Protein AF-A0ABD5YCI1-F1 (afdb_monomer_lite)

Structure (mmCIF, N/CA/C/O backbone):
data_AF-A0ABD5YCI1-F1
#
_entry.id   AF-A0ABD5YCI1-F1
#
loop_
_atom_site.group_PDB
_atom_site.id
_atom_site.type_symbol
_atom_site.label_atom_id
_atom_site.label_alt_id
_atom_site.label_comp_id
_atom_site.label_asym_id
_atom_site.label_entity_id
_atom_site.label_seq_id
_atom_site.pdbx_PDB_ins_code
_atom_site.Cartn_x
_atom_site.Cartn_y
_atom_site.Cartn_z
_atom_site.occupancy
_atom_site.B_iso_or_equiv
_atom_site.auth_seq_id
_atom_site.auth_comp_id
_atom_site.auth_asym_id
_atom_site.auth_atom_id
_atom_site.pdbx_PDB_model_num
ATOM 1 N N . MET A 1 1 ? 1.492 17.119 -6.770 1.00 40.56 1 MET A N 1
ATOM 2 C CA . MET A 1 1 ? 2.544 16.660 -5.842 1.00 40.56 1 MET A CA 1
ATOM 3 C C . MET A 1 1 ? 2.283 15.198 -5.544 1.00 40.56 1 MET A C 1
ATOM 5 O O . MET A 1 1 ? 1.125 14.804 -5.544 1.00 40.56 1 MET A O 1
ATOM 9 N N . THR A 1 2 ? 3.322 14.376 -5.433 1.00 51.47 2 THR A N 1
ATOM 10 C CA . THR A 1 2 ? 3.184 13.006 -4.926 1.00 51.47 2 THR A CA 1
ATOM 11 C C . THR A 1 2 ? 3.630 13.039 -3.480 1.00 51.47 2 THR A C 1
ATOM 13 O O . THR A 1 2 ? 4.835 13.073 -3.249 1.00 51.47 2 THR A O 1
ATOM 16 N N . ASP A 1 3 ? 2.674 13.065 -2.560 1.00 74.62 3 ASP A N 1
ATOM 17 C CA . ASP A 1 3 ? 2.971 13.097 -1.129 1.00 74.62 3 ASP A CA 1
ATOM 18 C C . ASP A 1 3 ? 3.817 11.874 -0.754 1.00 74.62 3 ASP A C 1
ATOM 20 O O . ASP A 1 3 ? 3.547 10.750 -1.226 1.00 74.62 3 ASP A O 1
ATOM 24 N N . THR A 1 4 ? 4.854 12.088 0.052 1.00 84.00 4 THR A N 1
ATOM 25 C CA . THR A 1 4 ? 5.709 11.010 0.553 1.00 84.00 4 THR A CA 1
ATOM 26 C C . THR A 1 4 ? 4.904 10.069 1.465 1.00 84.00 4 THR A C 1
ATOM 28 O O . THR A 1 4 ? 3.813 10.416 1.932 1.00 84.00 4 THR A O 1
ATOM 31 N N . PRO A 1 5 ? 5.363 8.827 1.706 1.00 84.81 5 PRO A N 1
ATOM 32 C CA . PRO A 1 5 ? 4.718 7.934 2.669 1.00 84.81 5 PRO A CA 1
ATOM 33 C C . PRO A 1 5 ? 4.502 8.562 4.055 1.00 84.81 5 PRO A C 1
ATOM 35 O O . PRO A 1 5 ? 3.465 8.310 4.666 1.00 84.81 5 PRO A O 1
ATOM 38 N N . GLU A 1 6 ? 5.453 9.373 4.512 1.00 87.38 6 GLU A N 1
ATOM 39 C CA . GLU A 1 6 ? 5.440 10.124 5.771 1.00 87.38 6 GLU A CA 1
ATOM 40 C C . GLU A 1 6 ? 4.347 11.193 5.744 1.00 87.38 6 GLU A C 1
ATOM 42 O O . GLU A 1 6 ? 3.493 11.215 6.623 1.00 87.38 6 GLU A O 1
ATOM 47 N N . GLU A 1 7 ? 4.309 12.019 4.692 1.00 88.38 7 GLU A N 1
ATOM 48 C CA . GLU A 1 7 ? 3.288 13.061 4.511 1.00 88.38 7 GLU A CA 1
ATOM 49 C C . GLU A 1 7 ? 1.878 12.459 4.456 1.00 88.38 7 GLU A C 1
ATOM 51 O O . GLU A 1 7 ? 0.938 12.988 5.046 1.00 88.38 7 GLU A O 1
ATOM 56 N N . LYS A 1 8 ? 1.722 11.294 3.813 1.00 87.62 8 LYS A N 1
ATOM 57 C CA . LYS A 1 8 ? 0.448 10.561 3.819 1.00 87.62 8 LYS A CA 1
ATOM 58 C C . LYS A 1 8 ? 0.074 10.085 5.210 1.00 87.62 8 LYS A C 1
ATOM 60 O O . LYS A 1 8 ? -1.094 10.190 5.581 1.00 87.62 8 LYS A O 1
ATOM 65 N N . TYR A 1 9 ? 1.030 9.526 5.952 1.00 92.12 9 TYR A N 1
ATOM 66 C CA . TYR A 1 9 ? 0.788 9.064 7.314 1.00 92.12 9 TYR A CA 1
ATOM 67 C C . TYR A 1 9 ? 0.412 10.227 8.243 1.00 92.12 9 TYR A C 1
ATOM 69 O O . TYR A 1 9 ? -0.603 10.141 8.928 1.00 92.12 9 TYR A O 1
ATOM 77 N N . ALA A 1 10 ? 1.113 11.355 8.157 1.00 90.62 10 ALA A N 1
ATOM 78 C CA . ALA A 1 10 ? 0.746 12.574 8.872 1.00 90.62 10 ALA A CA 1
ATOM 79 C C . ALA A 1 10 ? -0.662 13.066 8.485 1.00 90.62 10 ALA A C 1
ATOM 81 O O . ALA A 1 10 ? -1.474 13.381 9.350 1.00 90.62 10 ALA A O 1
ATOM 82 N N . SER A 1 11 ? -1.005 13.043 7.193 1.00 90.88 11 SER A N 1
ATOM 83 C CA . SER A 1 11 ? -2.329 13.453 6.712 1.00 90.88 11 SER A CA 1
ATOM 84 C C . SER A 1 11 ? -3.471 12.585 7.262 1.00 90.88 11 SER A C 1
ATOM 86 O O . SER A 1 11 ? -4.526 13.113 7.623 1.00 90.88 11 SER A O 1
ATOM 88 N N . ILE A 1 12 ? -3.294 11.259 7.375 1.00 93.44 12 ILE A N 1
ATOM 89 C CA . ILE A 1 12 ? -4.331 10.416 7.998 1.00 93.44 12 ILE A CA 1
ATOM 90 C C . ILE A 1 12 ? -4.403 10.632 9.512 1.00 93.44 12 ILE A C 1
ATOM 92 O O . ILE A 1 12 ? -5.505 10.595 10.053 1.00 93.44 12 ILE A O 1
ATOM 96 N N . GLN A 1 13 ? -3.283 10.919 10.183 1.00 92.62 13 GLN A N 1
ATOM 97 C CA . GLN A 1 13 ? -3.294 11.289 11.600 1.00 92.62 13 GLN A CA 1
ATOM 98 C C . GLN A 1 13 ? -4.094 12.575 11.821 1.00 92.62 13 GLN A C 1
ATOM 100 O O . GLN A 1 13 ? -5.003 12.572 12.643 1.00 92.62 13 GLN A O 1
ATOM 105 N N . GLN A 1 14 ? -3.853 13.612 11.015 1.00 91.69 14 GLN A N 1
ATOM 106 C CA . GLN A 1 14 ? -4.629 14.858 11.036 1.00 91.69 14 GLN A CA 1
ATOM 107 C C . GLN A 1 14 ? -6.111 14.618 10.710 1.00 91.69 14 GLN A C 1
ATOM 109 O O . GLN A 1 14 ? -6.996 15.226 11.289 1.00 91.69 14 GLN A O 1
ATOM 114 N N . THR A 1 15 ? -6.428 13.676 9.818 1.00 91.94 15 THR A N 1
ATOM 115 C CA . THR A 1 15 ? -7.829 13.319 9.535 1.00 91.94 15 THR A CA 1
ATOM 116 C C . THR A 1 15 ? -8.516 12.664 10.745 1.00 91.94 15 THR A C 1
ATOM 118 O O . THR A 1 15 ? -9.713 12.852 10.963 1.00 91.94 15 THR A O 1
ATOM 121 N N . VAL A 1 16 ? -7.786 11.859 11.523 1.00 92.69 16 VAL A N 1
ATOM 122 C CA . VAL A 1 16 ? -8.318 11.190 12.720 1.00 92.69 16 VAL A CA 1
ATOM 123 C C . VAL A 1 16 ? -8.450 12.173 13.883 1.00 92.69 16 VAL A C 1
ATOM 125 O O . VAL A 1 16 ? -9.515 12.225 14.499 1.00 92.69 16 VAL A O 1
ATOM 128 N N . TRP A 1 17 ? -7.400 12.947 14.148 1.00 92.88 17 TRP A N 1
ATOM 129 C CA . TRP A 1 17 ? -7.248 13.787 15.338 1.00 92.88 17 TRP A CA 1
ATOM 130 C C . TRP A 1 17 ? -7.624 15.254 15.146 1.00 92.88 17 TRP A C 1
ATOM 132 O O . TRP A 1 17 ? -7.813 15.943 16.136 1.00 92.88 17 TRP A O 1
ATOM 142 N N . GLY A 1 18 ? -7.751 15.715 13.905 1.00 86.38 18 GLY A N 1
ATOM 143 C CA . GLY A 1 18 ? -7.883 17.132 13.585 1.00 86.38 18 GLY A CA 1
ATOM 144 C C . GLY A 1 18 ? -6.523 17.815 13.452 1.00 86.38 18 GLY A C 1
ATOM 145 O O . GLY A 1 18 ? -5.466 17.180 13.512 1.00 86.38 18 GLY A O 1
ATOM 146 N N . ASP A 1 19 ? -6.560 19.123 13.225 1.00 78.25 19 ASP A N 1
ATOM 147 C CA . ASP A 1 19 ? -5.381 19.986 13.220 1.00 78.25 19 ASP A CA 1
ATOM 148 C C . ASP A 1 19 ? -5.405 20.912 14.440 1.00 78.25 19 ASP A C 1
ATOM 150 O O . ASP A 1 19 ? -6.143 21.901 14.467 1.00 78.25 19 ASP A O 1
ATOM 154 N N . GLU A 1 20 ? -4.595 20.582 15.449 1.00 60.31 20 GLU A N 1
ATOM 155 C CA . GLU A 1 20 ? -4.486 21.373 16.680 1.00 60.31 20 GLU A CA 1
ATOM 156 C C . GLU A 1 20 ? -3.890 22.772 16.440 1.00 60.31 20 GLU A C 1
ATOM 158 O O . GLU A 1 20 ? -4.153 23.684 17.225 1.00 60.31 20 GLU A O 1
ATOM 163 N N . ASP A 1 21 ? -3.116 22.964 15.364 1.00 62.72 21 ASP A N 1
ATOM 164 C CA . ASP A 1 21 ? -2.405 24.217 15.094 1.00 62.72 21 ASP A CA 1
ATOM 165 C C . ASP A 1 21 ? -3.258 25.212 14.299 1.00 62.72 21 ASP A C 1
ATOM 167 O O . ASP A 1 21 ? -3.143 26.427 14.493 1.00 62.72 21 ASP A O 1
ATOM 171 N N . THR A 1 22 ? -4.114 24.722 13.396 1.00 62.16 22 THR A N 1
ATOM 172 C CA . THR A 1 22 ? -4.943 25.596 12.549 1.00 62.16 22 THR A CA 1
ATOM 173 C C . THR A 1 22 ? -6.380 25.740 13.039 1.00 62.16 22 THR A C 1
ATOM 175 O O . THR A 1 22 ? -6.998 26.759 12.739 1.00 62.16 22 THR A O 1
ATOM 178 N N . PHE A 1 23 ? -6.925 24.782 13.805 1.00 56.41 23 PHE A N 1
ATOM 179 C CA . PHE A 1 23 ? -8.362 24.701 14.136 1.00 56.41 23 PHE A CA 1
ATOM 180 C C . PHE A 1 23 ? -9.287 24.750 12.897 1.00 56.41 23 PHE A C 1
ATOM 182 O O . PHE A 1 23 ? -10.486 25.000 13.019 1.00 56.41 23 PHE A O 1
ATOM 189 N N . GLU A 1 24 ? -8.749 24.549 11.688 1.00 62.12 24 GLU A N 1
ATOM 190 C CA . GLU A 1 24 ? -9.492 24.670 10.427 1.00 62.12 24 GLU A CA 1
ATOM 191 C C . GLU A 1 24 ? -10.075 23.325 9.961 1.00 62.12 24 GLU A C 1
ATOM 193 O O . GLU A 1 24 ? -10.901 23.292 9.045 1.00 62.12 24 GLU A O 1
ATOM 198 N N . ILE A 1 25 ? -9.668 22.209 10.582 1.00 71.25 25 ILE A N 1
ATOM 199 C CA . ILE A 1 25 ? -10.068 20.852 10.197 1.00 71.25 25 ILE A CA 1
ATOM 200 C C . ILE A 1 25 ? -10.412 20.034 11.450 1.00 71.25 25 ILE A C 1
ATOM 202 O O . ILE A 1 25 ? -9.516 19.541 12.132 1.00 71.25 25 ILE A O 1
ATOM 206 N N . ASP A 1 26 ? -11.711 19.850 11.706 1.00 82.25 26 ASP A N 1
ATOM 207 C CA . ASP A 1 26 ? -12.207 18.935 12.743 1.00 82.25 26 ASP A CA 1
ATOM 208 C C . ASP A 1 26 ? -11.885 17.475 12.373 1.00 82.25 26 ASP A C 1
ATOM 210 O O . ASP A 1 26 ? -12.219 16.997 11.277 1.00 82.25 26 ASP A O 1
ATOM 214 N N . GLY A 1 27 ? -11.278 16.741 13.306 1.00 88.94 27 GLY A N 1
ATOM 215 C CA . GLY A 1 27 ? -10.949 15.328 13.157 1.00 88.94 27 GLY A CA 1
ATOM 216 C C . GLY A 1 27 ? -12.156 14.393 13.246 1.00 88.94 27 GLY A C 1
ATOM 217 O O . GLY A 1 27 ? -13.295 14.771 13.542 1.00 88.94 27 GLY A O 1
ATOM 218 N N . TYR A 1 28 ? -11.926 13.097 13.027 1.00 93.06 28 TYR A N 1
ATOM 219 C CA . TYR A 1 28 ? -12.942 12.077 13.308 1.00 93.06 28 TYR A CA 1
ATOM 220 C C . TYR A 1 28 ? -13.327 12.014 14.786 1.00 93.06 28 TYR A C 1
ATOM 222 O O . TYR A 1 28 ? -14.488 11.717 15.074 1.00 93.06 28 TYR A O 1
ATOM 230 N N . VAL A 1 29 ? -12.394 12.308 15.692 1.00 92.62 29 VAL A N 1
ATOM 231 C CA . VAL A 1 29 ? -12.683 12.413 17.127 1.00 92.62 29 VAL A CA 1
ATOM 232 C C . VAL A 1 29 ? -13.588 13.619 17.402 1.00 92.62 29 VAL A C 1
ATOM 234 O O . VAL A 1 29 ? -14.662 13.443 17.977 1.00 92.62 29 VAL A O 1
ATOM 237 N N . ASP A 1 30 ? -13.238 14.804 16.892 1.00 90.94 30 ASP A N 1
ATOM 238 C CA . ASP A 1 30 ? -14.005 16.045 17.104 1.00 90.94 30 ASP A CA 1
ATOM 239 C C . ASP A 1 30 ? -15.423 15.964 16.532 1.00 90.94 30 ASP A C 1
ATOM 241 O O . ASP A 1 30 ? -16.403 16.360 17.162 1.00 90.94 30 ASP A O 1
ATOM 245 N N . THR A 1 31 ? -15.556 15.368 15.345 1.00 90.12 31 THR A N 1
ATOM 246 C CA . THR A 1 31 ? -16.857 15.173 14.686 1.00 90.12 31 THR A CA 1
ATOM 247 C C . THR A 1 31 ? -17.677 14.017 15.272 1.00 90.12 31 THR A C 1
ATOM 249 O O . THR A 1 31 ? -18.768 13.726 14.775 1.00 90.12 31 THR A O 1
ATOM 252 N N . GLY A 1 32 ? -17.168 13.319 16.295 1.00 89.88 32 GLY A N 1
ATOM 253 C CA . GLY A 1 32 ? -17.831 12.178 16.931 1.00 89.88 32 GLY A CA 1
ATOM 254 C C . GLY A 1 32 ? -17.981 10.955 16.020 1.00 89.88 32 GLY A C 1
ATOM 255 O O . GLY A 1 32 ? -18.783 10.060 16.305 1.00 89.88 32 GLY A O 1
ATOM 256 N N . LYS A 1 33 ? -17.237 10.913 14.912 1.00 90.44 33 LYS A N 1
ATOM 257 C CA . LYS A 1 33 ? -17.191 9.793 13.963 1.00 90.44 33 LYS A CA 1
ATOM 258 C C . LYS A 1 33 ? -16.392 8.613 14.510 1.00 90.44 33 LYS A C 1
ATOM 260 O O . LYS A 1 33 ? -16.657 7.484 14.116 1.00 90.44 33 LYS A O 1
ATOM 265 N N . LEU A 1 34 ? -15.438 8.878 15.395 1.00 93.44 34 LEU A N 1
ATOM 266 C CA . LEU A 1 34 ? -14.651 7.886 16.115 1.00 93.44 34 LEU A CA 1
ATOM 267 C C . LEU A 1 34 ? -14.594 8.293 17.588 1.00 93.44 34 LEU A C 1
ATOM 269 O O . LEU A 1 34 ? -14.526 9.485 17.887 1.00 93.44 34 LEU A O 1
ATOM 273 N N . THR A 1 35 ? -14.632 7.340 18.516 1.00 94.00 35 THR A N 1
ATOM 274 C CA . THR A 1 35 ? -14.412 7.683 19.928 1.00 94.00 35 THR A CA 1
ATOM 275 C C . THR A 1 35 ? -12.937 8.002 20.177 1.00 94.00 35 THR A C 1
ATOM 277 O O . THR A 1 35 ? -12.051 7.475 19.499 1.00 94.00 35 THR A O 1
ATOM 280 N N . GLN A 1 36 ? -12.650 8.835 21.183 1.00 95.00 36 GLN A N 1
ATOM 281 C CA . GLN A 1 36 ? -11.269 9.113 21.585 1.00 95.00 36 GLN A CA 1
ATOM 282 C C . GLN A 1 36 ? -10.529 7.816 21.957 1.00 95.00 36 GLN A C 1
ATOM 284 O O . GLN A 1 36 ? -9.421 7.590 21.484 1.00 95.00 36 GLN A O 1
ATOM 289 N N . ALA A 1 37 ? -11.168 6.917 22.713 1.00 95.25 37 ALA A N 1
ATOM 290 C CA . ALA A 1 37 ? -10.565 5.647 23.119 1.00 95.25 37 ALA A CA 1
ATOM 291 C C . ALA A 1 37 ? -10.175 4.754 21.923 1.00 95.25 37 ALA A C 1
ATOM 293 O O . ALA A 1 37 ? -9.108 4.142 21.930 1.00 95.25 37 ALA A O 1
ATOM 294 N N . GLU A 1 38 ? -10.996 4.688 20.870 1.00 95.00 38 GLU A N 1
ATOM 295 C CA . GLU A 1 38 ? -10.638 3.959 19.646 1.00 95.00 38 GLU A CA 1
ATOM 296 C C . GLU A 1 38 ? -9.478 4.618 18.903 1.00 95.00 38 GLU A C 1
ATOM 298 O O . GLU A 1 38 ? -8.551 3.926 18.478 1.00 95.00 38 GLU A O 1
ATOM 303 N N . ALA A 1 39 ? -9.511 5.946 18.756 1.00 96.31 39 ALA A N 1
ATOM 304 C CA . ALA A 1 39 ? -8.447 6.696 18.099 1.00 96.31 39 ALA A CA 1
ATOM 305 C C . ALA A 1 39 ? -7.100 6.480 18.806 1.00 96.31 39 ALA A C 1
ATOM 307 O O . ALA A 1 39 ? -6.106 6.156 18.151 1.00 96.31 39 ALA A O 1
ATOM 308 N N . GLU A 1 40 ? -7.086 6.548 20.141 1.00 96.12 40 GLU A N 1
ATOM 309 C CA . GLU A 1 40 ? -5.909 6.276 20.974 1.00 96.12 40 GLU A CA 1
ATOM 310 C C . GLU A 1 40 ? -5.396 4.845 20.775 1.00 96.12 40 GLU A C 1
ATOM 312 O O . GLU A 1 40 ? -4.198 4.640 20.591 1.00 96.12 40 GLU A O 1
ATOM 317 N N . ARG A 1 41 ? -6.280 3.838 20.736 1.00 96.06 41 ARG A N 1
ATOM 318 C CA . ARG A 1 41 ? -5.884 2.435 20.506 1.00 96.06 41 ARG A CA 1
ATOM 319 C C . ARG A 1 41 ? -5.320 2.209 19.105 1.00 96.06 41 ARG A C 1
ATOM 321 O O . ARG A 1 41 ? -4.366 1.443 18.941 1.00 96.06 41 ARG A O 1
ATOM 328 N N . ILE A 1 42 ? -5.883 2.854 18.089 1.00 97.38 42 ILE A N 1
ATOM 329 C CA . ILE A 1 42 ? -5.371 2.781 16.715 1.00 97.38 42 ILE A CA 1
ATOM 330 C C . ILE A 1 42 ? -3.995 3.452 16.628 1.00 97.38 42 ILE A C 1
ATOM 332 O O . ILE A 1 42 ? -3.082 2.890 16.015 1.00 97.38 42 ILE A O 1
ATOM 336 N N . GLN A 1 43 ? -3.826 4.613 17.268 1.00 95.75 43 GLN A N 1
ATOM 337 C CA . GLN A 1 43 ? -2.548 5.318 17.337 1.00 95.75 43 GLN A CA 1
ATOM 338 C C . GLN A 1 43 ? -1.496 4.514 18.112 1.00 95.75 43 GLN A C 1
ATOM 340 O O . GLN A 1 43 ? -0.392 4.374 17.601 1.00 95.75 43 GLN A O 1
ATOM 345 N N . ASP A 1 44 ? -1.834 3.913 19.261 1.00 94.69 44 ASP A N 1
ATOM 346 C CA . ASP A 1 44 ? -0.928 3.054 20.051 1.00 94.69 44 ASP A CA 1
ATOM 347 C C . ASP A 1 44 ? -0.392 1.889 19.204 1.00 94.69 44 ASP A C 1
ATOM 349 O O . ASP A 1 44 ? 0.807 1.616 19.198 1.00 94.69 44 ASP A O 1
ATOM 353 N N . LEU A 1 45 ? -1.250 1.238 18.407 1.00 94.62 45 LEU A N 1
ATOM 354 C CA . LEU A 1 45 ? -0.793 0.215 17.463 1.00 94.62 45 LEU A CA 1
ATOM 355 C C . LEU A 1 45 ? 0.198 0.792 16.442 1.00 94.62 45 LEU A C 1
ATOM 357 O O . LEU A 1 45 ? 1.212 0.159 16.155 1.00 94.62 45 LEU A O 1
ATOM 361 N N . CYS A 1 46 ? -0.102 1.941 15.839 1.00 94.88 46 CYS A N 1
ATOM 362 C CA . CYS A 1 46 ? 0.755 2.485 14.789 1.00 94.88 46 CYS A CA 1
ATOM 363 C C . CYS A 1 46 ? 2.098 2.965 15.355 1.00 94.88 46 CYS A C 1
ATOM 365 O O . CYS A 1 46 ? 3.138 2.613 14.802 1.00 94.88 46 CYS A O 1
ATOM 367 N N . ASP A 1 47 ? 2.080 3.656 16.495 1.00 92.62 47 ASP A N 1
ATOM 368 C CA . ASP A 1 47 ? 3.269 4.110 17.220 1.00 92.62 47 ASP A CA 1
ATOM 369 C C . ASP A 1 47 ? 4.142 2.936 17.655 1.00 92.62 47 ASP A C 1
ATOM 371 O O . ASP A 1 47 ? 5.364 2.992 17.524 1.00 92.62 47 ASP A O 1
ATOM 375 N N . ALA A 1 48 ? 3.528 1.819 18.060 1.00 91.19 48 ALA A N 1
ATOM 376 C CA . ALA A 1 48 ? 4.270 0.619 18.405 1.00 91.19 48 ALA A CA 1
ATOM 377 C C . ALA A 1 48 ? 5.148 0.120 17.263 1.00 91.19 48 ALA A C 1
ATOM 379 O O . ALA A 1 48 ? 6.212 -0.438 17.525 1.00 91.19 48 ALA A O 1
ATOM 380 N N . PHE A 1 49 ? 4.707 0.263 16.013 1.00 91.81 49 PHE A N 1
ATOM 381 C CA . PHE A 1 49 ? 5.391 -0.232 14.817 1.00 91.81 49 PHE A CA 1
ATOM 382 C C . PHE A 1 49 ? 6.112 0.857 14.015 1.00 91.81 49 PHE A C 1
ATOM 384 O O . PHE A 1 49 ? 6.666 0.543 12.959 1.00 91.81 49 PHE A O 1
ATOM 391 N N . ASP A 1 50 ? 6.140 2.086 14.516 1.00 90.81 50 ASP A N 1
ATOM 392 C CA . ASP A 1 50 ? 6.900 3.193 13.952 1.00 90.81 50 ASP A CA 1
ATOM 393 C C . ASP A 1 50 ? 8.344 3.160 14.477 1.00 90.81 50 ASP A C 1
ATOM 395 O O . ASP A 1 50 ? 8.600 3.250 15.679 1.00 90.81 50 ASP A O 1
ATOM 399 N N . GLY A 1 51 ? 9.306 3.013 13.564 1.00 84.94 51 GLY A N 1
ATOM 400 C CA . GLY A 1 51 ? 10.724 2.915 13.914 1.00 84.94 51 GLY A CA 1
ATOM 401 C C . GLY A 1 51 ? 11.308 4.205 14.497 1.00 84.94 51 GLY A C 1
ATOM 402 O O . GLY A 1 51 ? 12.325 4.144 15.196 1.00 84.94 51 GLY A O 1
ATOM 403 N N . GLU A 1 52 ? 10.677 5.356 14.254 1.00 85.06 52 GLU A N 1
ATOM 404 C CA . GLU A 1 52 ? 11.132 6.658 14.754 1.00 85.06 52 GLU A CA 1
ATOM 405 C C . GLU A 1 52 ? 10.545 7.015 16.128 1.00 85.06 52 GLU A C 1
ATOM 407 O O . GLU A 1 52 ? 11.038 7.925 16.799 1.00 85.06 52 GLU A O 1
ATOM 412 N N . LYS A 1 53 ? 9.539 6.271 16.611 1.00 82.81 53 LYS A N 1
ATOM 413 C CA . LYS A 1 53 ? 8.951 6.502 17.935 1.00 82.81 53 LYS A CA 1
ATOM 414 C C . LYS A 1 53 ? 9.898 6.052 19.052 1.00 82.81 53 LYS A C 1
ATOM 416 O O . LYS A 1 53 ? 10.446 4.945 19.061 1.00 82.81 53 LYS A O 1
ATOM 421 N N . PHE A 1 54 ? 10.092 6.946 20.024 1.00 59.81 54 PHE A N 1
ATOM 422 C CA . PHE A 1 54 ? 11.069 6.777 21.103 1.00 59.81 54 PHE A CA 1
ATOM 423 C C . PHE A 1 54 ? 10.585 5.885 22.265 1.00 59.81 54 PHE A C 1
ATOM 425 O O . PHE A 1 54 ? 11.434 5.312 22.952 1.00 59.81 54 PHE A O 1
ATOM 432 N N . ASP A 1 55 ? 9.273 5.697 22.480 1.00 68.00 55 ASP A N 1
ATOM 433 C CA . ASP A 1 55 ? 8.741 4.870 23.587 1.00 68.00 55 ASP A CA 1
ATOM 434 C C . ASP A 1 55 ? 8.797 3.358 23.286 1.00 68.00 55 ASP A C 1
ATOM 436 O O . ASP A 1 55 ? 7.800 2.653 23.159 1.00 68.00 55 ASP A O 1
ATOM 440 N N . ARG A 1 56 ? 10.006 2.815 23.136 1.00 64.19 56 ARG A N 1
ATOM 441 C CA . ARG A 1 56 ? 10.184 1.425 22.687 1.00 64.19 56 ARG A CA 1
ATOM 442 C C . ARG A 1 56 ? 9.901 0.375 23.761 1.00 64.19 56 ARG A C 1
ATOM 444 O O . ARG A 1 56 ? 9.666 -0.783 23.410 1.00 64.19 56 ARG A O 1
ATOM 451 N N . GLN A 1 57 ? 9.958 0.711 25.051 1.00 62.19 57 GLN A N 1
ATOM 452 C CA . GLN A 1 57 ? 9.921 -0.304 26.115 1.00 62.19 57 GLN A CA 1
ATOM 453 C C . GLN A 1 57 ? 8.533 -0.938 26.266 1.00 62.19 57 GLN A C 1
ATOM 455 O O . GLN A 1 57 ? 8.424 -2.166 26.215 1.00 62.19 57 GLN A O 1
ATOM 460 N N . ASN A 1 58 ? 7.478 -0.121 26.354 1.00 69.19 58 ASN A N 1
ATOM 461 C CA . ASN A 1 58 ? 6.099 -0.605 26.481 1.00 69.19 58 ASN A CA 1
ATOM 462 C C . ASN A 1 58 ? 5.662 -1.411 25.245 1.00 69.19 58 ASN A C 1
ATOM 464 O O . ASN A 1 58 ? 5.110 -2.511 25.357 1.00 69.19 58 ASN A O 1
ATOM 468 N N . HIS A 1 59 ? 5.991 -0.919 24.050 1.00 76.94 59 HIS A N 1
ATOM 469 C CA . HIS A 1 59 ? 5.643 -1.581 22.793 1.00 76.94 59 HIS A CA 1
ATOM 470 C C . HIS A 1 59 ? 6.399 -2.902 22.581 1.00 76.94 59 HIS A C 1
ATOM 472 O O . HIS A 1 59 ? 5.826 -3.870 22.074 1.00 76.94 59 HIS A O 1
ATOM 478 N N . THR A 1 60 ? 7.666 -2.995 23.008 1.00 73.69 60 THR A N 1
ATOM 479 C CA . THR A 1 60 ? 8.452 -4.239 22.895 1.00 73.69 60 THR A CA 1
ATOM 480 C C . THR A 1 60 ? 7.833 -5.368 23.716 1.00 73.69 60 THR A C 1
ATOM 482 O O . THR A 1 60 ? 7.777 -6.507 23.247 1.00 73.69 60 THR A O 1
ATOM 485 N N . GLN A 1 61 ? 7.316 -5.060 24.910 1.00 75.19 61 GLN A N 1
ATOM 486 C CA . GLN A 1 61 ? 6.659 -6.050 25.758 1.00 75.19 61 GLN A CA 1
ATOM 487 C C . GLN A 1 61 ? 5.368 -6.573 25.118 1.00 75.19 61 GLN A C 1
ATOM 489 O O . GLN A 1 61 ? 5.189 -7.785 25.030 1.00 75.19 61 GLN A O 1
ATOM 494 N N . LYS A 1 62 ? 4.496 -5.699 24.597 1.00 76.56 62 LYS A N 1
ATOM 495 C CA . LYS A 1 62 ? 3.270 -6.132 23.897 1.00 76.56 62 LYS A CA 1
ATOM 496 C C . LYS A 1 62 ? 3.581 -6.961 22.641 1.00 76.56 62 LYS A C 1
ATOM 498 O O . LYS A 1 62 ? 2.926 -7.967 22.372 1.00 76.56 62 LYS A O 1
ATOM 503 N N . LYS A 1 63 ? 4.646 -6.616 21.909 1.00 82.56 63 LYS A N 1
ATOM 504 C CA . LYS A 1 63 ? 5.100 -7.358 20.719 1.00 82.56 63 LYS A CA 1
ATOM 505 C C . LYS A 1 63 ? 5.728 -8.726 21.019 1.00 82.56 63 LYS A C 1
ATOM 507 O O . LYS A 1 63 ? 5.952 -9.497 20.086 1.00 82.56 63 LYS A O 1
ATOM 512 N N . GLN A 1 64 ? 6.022 -9.071 22.275 1.00 76.50 64 GLN A N 1
ATOM 513 C CA . GLN A 1 64 ? 6.732 -10.317 22.607 1.00 76.50 64 GLN A CA 1
ATOM 514 C C . GLN A 1 64 ? 5.974 -11.592 22.204 1.00 76.50 64 GLN A C 1
ATOM 516 O O . GLN A 1 64 ? 6.596 -12.635 22.007 1.00 76.50 64 GLN A O 1
ATOM 521 N N . TYR A 1 65 ? 4.652 -11.499 22.052 1.00 73.38 65 TYR A N 1
ATOM 522 C CA . TYR A 1 65 ? 3.783 -12.607 21.649 1.00 73.38 65 TYR A CA 1
ATOM 523 C C . TYR A 1 65 ? 3.615 -12.731 20.128 1.00 73.38 65 TYR A C 1
ATOM 525 O O . TYR A 1 65 ? 3.012 -13.685 19.646 1.00 73.38 65 TYR A O 1
ATOM 533 N N . PHE A 1 66 ? 4.172 -11.794 19.358 1.00 82.00 66 PHE A N 1
ATOM 534 C CA . PHE A 1 66 ? 4.206 -11.875 17.901 1.00 82.00 66 PHE A CA 1
ATOM 535 C C . PHE A 1 66 ? 5.342 -12.792 17.453 1.00 82.00 66 PHE A C 1
ATOM 537 O O . PHE A 1 66 ? 6.368 -12.918 18.132 1.00 82.00 66 PHE A O 1
ATOM 544 N N . GLU A 1 67 ? 5.208 -13.385 16.272 1.00 80.62 67 GLU A N 1
ATOM 545 C CA . GLU A 1 67 ? 6.295 -14.119 15.635 1.00 80.62 67 GLU A CA 1
ATOM 546 C C . GLU A 1 67 ? 7.506 -13.188 15.404 1.00 80.62 67 GLU A C 1
ATOM 548 O O . GLU A 1 67 ? 7.315 -12.003 15.108 1.00 80.62 67 GLU A O 1
ATOM 553 N N . PRO A 1 68 ? 8.758 -13.666 15.566 1.00 78.69 68 PRO A N 1
ATOM 554 C CA . PRO A 1 68 ? 9.946 -12.805 15.533 1.00 78.69 68 PRO A CA 1
ATOM 555 C C . PRO A 1 68 ? 10.065 -11.928 14.279 1.00 78.69 68 PRO A C 1
ATOM 557 O O . PRO A 1 68 ? 10.474 -10.770 14.361 1.00 78.69 68 PRO A O 1
ATOM 560 N N . ASP A 1 69 ? 9.676 -12.452 13.119 1.00 74.75 69 ASP A N 1
ATOM 561 C CA . ASP A 1 69 ? 9.661 -11.743 11.839 1.00 74.75 69 ASP A CA 1
ATOM 562 C C . ASP A 1 69 ? 8.601 -10.631 11.786 1.00 74.75 69 ASP A C 1
ATOM 564 O O . ASP A 1 69 ? 8.810 -9.606 11.129 1.00 74.75 69 ASP A O 1
ATOM 568 N N . LYS A 1 70 ? 7.499 -10.786 12.528 1.00 78.50 70 LYS A N 1
ATOM 569 C CA . LYS A 1 70 ? 6.395 -9.824 12.578 1.00 78.50 70 LYS A CA 1
ATOM 570 C C . LYS A 1 70 ? 6.610 -8.685 13.572 1.00 78.50 70 LYS A C 1
ATOM 572 O O . LYS A 1 70 ? 5.905 -7.690 13.451 1.00 78.50 70 LYS A O 1
ATOM 577 N N . ARG A 1 71 ? 7.598 -8.771 14.473 1.00 83.81 71 ARG A N 1
ATOM 578 C CA . ARG A 1 71 ? 7.928 -7.725 15.474 1.00 83.81 71 ARG A CA 1
ATOM 579 C C . ARG A 1 71 ? 8.591 -6.476 14.892 1.00 83.81 71 ARG A C 1
ATOM 581 O O . ARG A 1 71 ? 8.642 -5.451 15.569 1.00 83.81 71 ARG A O 1
ATOM 588 N N . LYS A 1 72 ? 9.115 -6.576 13.668 1.00 85.50 72 LYS A N 1
ATOM 589 C CA . LYS A 1 72 ? 9.844 -5.500 12.989 1.00 85.50 72 LYS A CA 1
ATOM 590 C C . LYS A 1 72 ? 8.963 -4.278 12.756 1.00 85.50 72 LYS A C 1
ATOM 592 O O . LYS A 1 72 ? 7.768 -4.421 12.477 1.00 85.50 72 LYS A O 1
ATOM 597 N N . ASP A 1 73 ? 9.605 -3.120 12.781 1.00 89.81 73 ASP A N 1
ATOM 598 C CA . ASP A 1 73 ? 9.011 -1.840 12.409 1.00 89.81 73 ASP A CA 1
ATOM 599 C C . ASP A 1 73 ? 8.433 -1.903 10.992 1.00 89.81 73 ASP A C 1
ATOM 601 O O . ASP A 1 73 ? 8.835 -2.723 10.150 1.00 89.81 73 ASP A O 1
ATOM 605 N N . LYS A 1 74 ? 7.425 -1.073 10.743 1.00 89.50 74 LYS A N 1
ATOM 606 C CA . LYS A 1 74 ? 6.703 -1.027 9.476 1.00 89.50 74 LYS A CA 1
ATOM 607 C C . LYS A 1 74 ? 6.955 0.301 8.785 1.00 89.50 74 LYS A C 1
ATOM 609 O O . LYS A 1 74 ? 7.064 1.340 9.415 1.00 89.50 74 LYS A O 1
ATOM 614 N N . SER A 1 75 ? 6.984 0.261 7.457 1.00 89.56 75 SER A N 1
ATOM 615 C CA . SER A 1 75 ? 7.008 1.473 6.636 1.00 89.56 75 SER A CA 1
ATOM 616 C C . SER A 1 75 ? 5.771 2.336 6.894 1.00 89.56 75 SER A C 1
ATOM 618 O O . SER A 1 75 ? 4.678 1.775 7.033 1.00 89.56 75 SER A O 1
ATOM 620 N N . TYR A 1 76 ? 5.884 3.656 6.754 1.00 90.75 76 TYR A N 1
ATOM 621 C CA . TYR A 1 76 ? 4.758 4.588 6.880 1.00 90.75 76 TYR A CA 1
ATOM 622 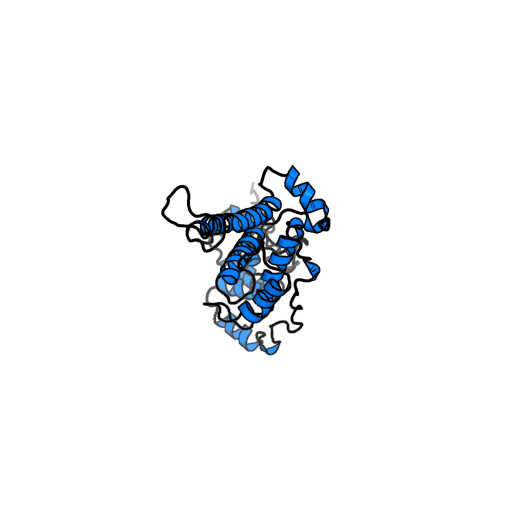C C . TYR A 1 76 ? 3.552 4.258 5.995 1.00 90.75 76 TYR A C 1
ATOM 624 O O . TYR A 1 76 ? 2.416 4.388 6.430 1.00 90.75 76 TYR A O 1
ATOM 632 N N . SER A 1 77 ? 3.754 3.700 4.794 1.00 90.25 77 SER A N 1
ATOM 633 C CA . SER A 1 77 ? 2.635 3.225 3.954 1.00 90.25 77 SER A CA 1
ATOM 634 C C . SER A 1 77 ? 1.799 2.111 4.607 1.00 90.25 77 SER A C 1
ATOM 636 O O . SER A 1 77 ? 0.601 1.997 4.350 1.00 90.25 77 SER A O 1
ATOM 638 N N . THR A 1 78 ? 2.424 1.275 5.437 1.00 92.31 78 THR A N 1
ATOM 639 C CA . THR A 1 78 ? 1.746 0.210 6.187 1.00 92.31 78 THR A CA 1
ATOM 640 C C . THR A 1 78 ? 1.006 0.797 7.383 1.00 92.31 78 THR A C 1
ATOM 642 O O . THR A 1 78 ? -0.158 0.457 7.570 1.00 92.31 78 THR A O 1
ATOM 645 N N . LEU A 1 79 ? 1.637 1.712 8.128 1.00 95.38 79 LEU A N 1
ATOM 646 C CA . LEU A 1 79 ? 1.018 2.409 9.264 1.00 95.38 79 LEU A CA 1
ATOM 647 C C . LEU A 1 79 ? -0.196 3.231 8.817 1.00 95.38 79 LEU A C 1
ATOM 649 O O . LEU A 1 79 ? -1.292 3.045 9.339 1.00 95.38 79 LEU A O 1
ATOM 653 N N . TRP A 1 80 ? -0.038 4.024 7.751 1.00 95.44 80 TRP A N 1
ATOM 654 C CA . TRP A 1 80 ? -1.134 4.711 7.066 1.00 95.44 80 TRP A CA 1
ATOM 655 C C . TRP A 1 80 ? -2.259 3.745 6.706 1.00 95.44 80 TRP A C 1
ATOM 657 O O . TRP A 1 80 ? -3.431 3.998 6.972 1.00 95.44 80 TRP A O 1
ATOM 667 N N . GLY A 1 81 ? -1.893 2.599 6.130 1.00 96.12 81 GLY A N 1
ATOM 668 C CA . GLY A 1 81 ? -2.843 1.576 5.739 1.00 96.12 81 GLY A CA 1
ATOM 669 C C . GLY A 1 81 ? -3.621 0.984 6.915 1.00 96.12 81 GLY A C 1
ATOM 670 O O . GLY A 1 81 ? -4.804 0.685 6.751 1.00 96.12 81 GLY A O 1
ATOM 671 N N . TRP A 1 82 ? -2.987 0.780 8.066 1.00 97.75 82 TRP A N 1
ATOM 672 C CA . TRP A 1 82 ? -3.667 0.312 9.271 1.00 97.75 82 TRP A CA 1
ATOM 673 C C . TRP A 1 82 ? -4.593 1.389 9.822 1.00 97.75 82 TRP A C 1
ATOM 675 O O . TRP A 1 82 ? -5.785 1.129 9.961 1.00 97.75 82 TRP A O 1
ATOM 685 N N . MET A 1 83 ? -4.086 2.605 10.031 1.00 97.75 83 MET A N 1
ATOM 686 C CA . MET A 1 83 ? -4.862 3.716 10.580 1.00 97.75 83 MET A CA 1
ATOM 687 C C . MET A 1 83 ? -6.084 4.053 9.723 1.00 97.75 83 MET A C 1
ATOM 689 O O . MET A 1 83 ? -7.192 4.153 10.245 1.00 97.75 83 MET A O 1
ATOM 693 N N . TYR A 1 84 ? -5.920 4.148 8.400 1.00 96.69 84 TYR A N 1
ATOM 694 C CA . TYR A 1 84 ? -7.024 4.397 7.472 1.00 96.69 84 TYR A CA 1
ATOM 695 C C . TYR A 1 84 ? -8.118 3.325 7.576 1.00 96.69 84 TYR A C 1
ATOM 697 O O . TYR A 1 84 ? -9.303 3.641 7.653 1.00 96.69 84 TYR A O 1
ATOM 705 N N . ARG A 1 85 ? -7.734 2.043 7.588 1.00 97.44 85 ARG A N 1
ATOM 706 C CA . ARG A 1 85 ? -8.701 0.937 7.607 1.00 97.44 85 ARG A CA 1
ATOM 707 C C . ARG A 1 85 ? -9.400 0.821 8.953 1.00 97.44 85 ARG A C 1
ATOM 709 O O . ARG A 1 85 ? -10.613 0.656 8.976 1.00 97.44 85 ARG A O 1
ATOM 716 N N . LEU A 1 86 ? -8.647 0.908 10.048 1.00 97.88 86 LEU A N 1
ATOM 717 C CA . LEU A 1 86 ? -9.186 0.807 11.402 1.00 97.88 86 LEU A CA 1
ATOM 718 C C . LEU A 1 86 ? -10.110 1.988 11.712 1.00 97.88 86 LEU A C 1
ATOM 720 O O . LEU A 1 86 ? -11.238 1.766 12.133 1.00 97.88 86 LEU A O 1
ATOM 724 N N . SER A 1 87 ? -9.703 3.223 11.399 1.00 96.12 87 SER A N 1
ATOM 725 C CA . SER A 1 87 ? -10.569 4.399 11.595 1.00 96.12 87 SER A CA 1
ATOM 726 C C . SER A 1 87 ? -11.846 4.325 10.758 1.00 96.12 87 SER A C 1
ATOM 728 O O . SER A 1 87 ? -12.919 4.691 11.232 1.00 96.12 87 SER A O 1
ATOM 730 N N . ARG A 1 88 ? -11.763 3.801 9.528 1.00 95.00 88 ARG A N 1
ATOM 731 C CA . ARG A 1 88 ? -12.948 3.536 8.713 1.00 95.00 88 ARG A CA 1
ATOM 732 C C . ARG A 1 88 ? -13.858 2.480 9.342 1.00 95.00 88 ARG A C 1
ATOM 734 O O . ARG A 1 88 ? -15.055 2.704 9.391 1.00 95.00 88 ARG A O 1
ATOM 741 N N . MET A 1 89 ? -13.317 1.364 9.831 1.00 95.19 89 MET A N 1
ATOM 742 C CA . MET A 1 89 ? -14.131 0.317 10.464 1.00 95.19 89 MET A CA 1
ATOM 743 C C . MET A 1 89 ? -14.807 0.797 11.748 1.00 95.19 89 MET A C 1
ATOM 745 O O . MET A 1 89 ? -15.991 0.536 11.900 1.00 95.19 89 MET A O 1
ATOM 749 N N . GLY A 1 90 ? -14.115 1.547 12.613 1.00 93.94 90 GLY A N 1
ATOM 750 C CA . GLY A 1 90 ? -14.739 2.129 13.812 1.00 93.94 90 GLY A CA 1
ATOM 751 C C . GLY A 1 90 ? -15.909 3.054 13.465 1.00 93.94 90 GLY A C 1
ATOM 752 O O . GLY A 1 90 ? -16.991 2.948 14.028 1.00 93.94 90 GLY A O 1
ATOM 753 N N . ARG A 1 91 ? -15.747 3.887 12.431 1.00 91.62 91 ARG A N 1
ATOM 754 C CA . ARG A 1 91 ? -16.844 4.709 11.904 1.00 91.62 91 ARG A CA 1
ATOM 755 C C . ARG A 1 91 ? -17.997 3.890 11.334 1.00 91.62 91 ARG A C 1
ATOM 757 O O . ARG A 1 91 ? -19.155 4.254 11.512 1.00 91.62 91 ARG A O 1
ATOM 764 N N . ASP A 1 92 ? -17.679 2.878 10.540 1.00 91.81 92 ASP A N 1
ATOM 765 C CA . ASP A 1 92 ? -18.671 2.138 9.768 1.00 91.81 92 ASP A CA 1
ATOM 766 C C . ASP A 1 92 ? -19.465 1.176 10.679 1.00 91.81 92 ASP A C 1
ATOM 768 O O . ASP A 1 92 ? -20.647 0.974 10.417 1.00 91.81 92 ASP A O 1
ATOM 772 N N . LEU A 1 93 ? -18.878 0.693 11.790 1.00 89.69 93 LEU A N 1
ATOM 773 C CA . LEU A 1 93 ? -19.586 -0.030 12.861 1.00 89.69 93 LEU A CA 1
ATOM 774 C C . LEU A 1 93 ? -20.706 0.822 13.467 1.00 89.69 93 LEU A C 1
ATOM 776 O O . LEU A 1 93 ? -21.860 0.416 13.435 1.00 89.69 93 LEU A O 1
ATOM 780 N N . LYS A 1 94 ? -20.390 2.053 13.884 1.00 81.06 94 LYS A N 1
ATOM 781 C CA . LYS A 1 94 ? -21.356 3.005 14.459 1.00 81.06 94 LYS A CA 1
ATOM 782 C C . LYS A 1 94 ? -22.517 3.381 13.528 1.00 81.06 94 LYS A C 1
ATOM 784 O O . LYS A 1 94 ? -23.563 3.840 13.979 1.00 81.06 94 LYS A O 1
ATOM 789 N N . ASN A 1 95 ? -22.308 3.294 12.215 1.00 71.31 95 ASN A N 1
ATOM 790 C CA . ASN A 1 95 ? -23.279 3.744 11.211 1.00 71.31 95 ASN A CA 1
ATOM 791 C C . ASN A 1 95 ? -24.105 2.606 10.604 1.00 71.31 95 ASN A C 1
ATOM 793 O O . ASN A 1 95 ? -24.945 2.867 9.738 1.00 71.31 95 ASN A O 1
ATOM 797 N N . ALA A 1 96 ? -23.854 1.365 11.004 1.00 67.06 96 ALA A N 1
ATOM 798 C CA . ALA A 1 96 ? -24.568 0.204 10.509 1.00 67.06 96 ALA A CA 1
ATOM 799 C C . ALA A 1 96 ? -25.391 -0.444 11.624 1.00 67.06 96 ALA A C 1
ATOM 801 O O . ALA A 1 96 ? -25.159 -0.215 12.804 1.00 67.06 96 ALA A O 1
ATOM 802 N N . ASP A 1 97 ? -26.378 -1.245 11.229 1.00 70.44 97 ASP A N 1
ATOM 803 C CA . ASP A 1 97 ? -27.237 -2.008 12.142 1.00 70.44 97 ASP A CA 1
ATOM 804 C C . ASP A 1 97 ? -26.486 -3.250 12.664 1.00 70.44 97 ASP A C 1
ATOM 806 O O . ASP A 1 97 ? -26.883 -4.395 12.429 1.00 70.44 97 ASP A O 1
ATOM 810 N N . PHE A 1 98 ? -25.314 -3.019 13.262 1.00 71.88 98 PHE A N 1
ATOM 811 C CA . PHE A 1 98 ? -24.514 -4.029 13.949 1.00 71.88 98 PHE A CA 1
ATOM 812 C C . PHE A 1 98 ? -24.747 -3.935 15.455 1.00 71.88 98 PHE A C 1
ATOM 814 O O . PHE A 1 98 ? -25.212 -2.928 15.979 1.00 71.88 98 PHE A O 1
ATOM 821 N N . THR A 1 99 ? -24.447 -5.021 16.161 1.00 71.81 99 THR A N 1
ATOM 822 C CA . THR A 1 99 ? -24.716 -5.146 17.596 1.00 71.81 99 THR A CA 1
ATOM 823 C C . THR A 1 99 ? -23.824 -4.260 18.465 1.00 71.81 99 THR A C 1
ATOM 825 O O . THR A 1 99 ? -24.194 -3.993 19.608 1.00 71.81 99 THR A O 1
ATOM 828 N N . MET A 1 100 ? -22.682 -3.809 17.934 1.00 82.44 100 MET A N 1
ATOM 829 C CA . MET A 1 100 ? -21.686 -2.997 18.636 1.00 82.44 100 MET A CA 1
ATOM 830 C C . MET A 1 100 ? -21.249 -1.788 17.804 1.00 82.44 100 MET A C 1
ATOM 832 O O . MET A 1 100 ? -21.045 -1.892 16.593 1.00 82.44 100 MET A O 1
ATOM 836 N N . ASP A 1 101 ? -21.023 -0.665 18.489 1.00 86.00 101 ASP A N 1
ATOM 837 C CA . ASP A 1 101 ? -20.757 0.637 17.861 1.00 86.00 101 ASP A CA 1
ATOM 838 C C . ASP A 1 101 ? -19.261 0.954 17.701 1.00 86.00 101 ASP A C 1
ATOM 840 O O . ASP A 1 101 ? -18.909 1.899 16.992 1.00 86.00 101 ASP A O 1
ATOM 844 N N . THR A 1 102 ? -18.371 0.205 18.366 1.00 91.81 102 THR A N 1
ATOM 845 C CA . THR A 1 102 ? -16.937 0.529 18.450 1.00 91.81 102 THR A CA 1
ATOM 846 C C . THR A 1 102 ? -16.036 -0.691 18.272 1.00 91.81 102 THR A C 1
ATOM 848 O O . THR A 1 102 ? -16.390 -1.812 18.628 1.00 91.81 102 THR A O 1
ATOM 851 N N . LEU A 1 103 ? -14.807 -0.480 17.792 1.00 93.31 103 LEU A N 1
ATOM 852 C CA . LEU A 1 103 ? -13.790 -1.538 17.685 1.00 93.31 103 LEU A CA 1
ATOM 853 C C . LEU A 1 103 ? -13.351 -2.101 19.045 1.00 93.31 103 LEU A C 1
ATOM 855 O O . LEU A 1 103 ? -12.809 -3.202 19.109 1.00 93.31 103 LEU A O 1
ATOM 859 N N . ILE A 1 104 ? -13.522 -1.350 20.130 1.00 94.69 104 ILE A N 1
ATOM 860 C CA . ILE A 1 104 ? -13.129 -1.800 21.472 1.00 94.69 104 ILE A CA 1
ATOM 861 C C . ILE A 1 104 ? -14.204 -2.667 22.141 1.00 94.69 104 ILE A C 1
ATOM 863 O O . ILE A 1 104 ? -13.875 -3.409 23.062 1.00 94.69 104 ILE A O 1
ATOM 867 N N . GLU A 1 105 ? -15.451 -2.594 21.672 1.00 92.69 105 GLU A N 1
ATOM 868 C CA . GLU A 1 105 ? -16.588 -3.378 22.179 1.00 92.69 105 GLU A CA 1
ATOM 869 C C . GLU A 1 105 ? -17.010 -4.505 21.227 1.00 92.69 105 GLU A C 1
ATOM 871 O O . GLU A 1 105 ? -17.608 -5.480 21.677 1.00 92.69 105 GLU A O 1
ATOM 876 N N . ALA A 1 106 ? -16.693 -4.385 19.932 1.00 92.88 106 ALA A N 1
ATOM 877 C CA . ALA A 1 106 ? -17.041 -5.364 18.908 1.00 92.88 106 ALA A CA 1
ATOM 878 C C . ALA A 1 106 ? -16.474 -6.757 19.201 1.00 92.88 106 ALA A C 1
ATOM 880 O O . ALA A 1 106 ? -15.290 -6.915 19.523 1.00 92.88 106 ALA A O 1
ATOM 881 N N . ASP A 1 107 ? -17.307 -7.776 19.001 1.00 93.06 107 ASP A N 1
ATOM 882 C CA . ASP A 1 107 ? -16.884 -9.167 19.036 1.00 93.06 107 ASP A CA 1
ATOM 883 C C . ASP A 1 107 ? -16.517 -9.691 17.634 1.00 93.06 107 ASP A C 1
ATOM 885 O O . ASP A 1 107 ? -16.555 -8.991 16.622 1.00 93.06 107 ASP A O 1
ATOM 889 N N . THR A 1 108 ? -16.113 -10.958 17.544 1.00 94.44 108 THR A N 1
ATOM 890 C CA . THR A 1 108 ? -15.727 -11.543 16.248 1.00 94.44 108 THR A CA 1
ATOM 891 C C . THR A 1 108 ? -16.895 -11.622 15.255 1.00 94.44 108 THR A C 1
ATOM 893 O O . THR A 1 108 ? -16.679 -11.528 14.044 1.00 94.44 108 THR A O 1
ATOM 896 N N . THR A 1 109 ? -18.122 -11.796 15.742 1.00 92.81 109 THR A N 1
ATOM 897 C CA . THR A 1 109 ? -19.330 -11.827 14.914 1.00 92.81 109 THR A CA 1
ATOM 898 C C . THR A 1 109 ? -19.539 -10.468 14.267 1.00 92.81 109 THR A C 1
ATOM 900 O O . THR A 1 109 ? -19.636 -10.414 13.045 1.00 92.81 109 THR A O 1
ATOM 903 N N . ASP A 1 110 ? -19.493 -9.384 15.048 1.00 92.94 110 ASP A N 1
ATOM 904 C CA . ASP A 1 110 ? -19.649 -8.011 14.547 1.00 92.94 110 ASP A CA 1
ATOM 905 C C . ASP A 1 110 ? -18.622 -7.690 13.455 1.00 92.94 110 ASP A C 1
ATOM 907 O O . ASP A 1 110 ? -18.944 -7.150 12.395 1.00 92.94 110 ASP A O 1
ATOM 911 N N . LEU A 1 111 ? -17.364 -8.073 13.685 1.00 94.88 111 LEU A N 1
ATOM 912 C CA . LEU A 1 111 ? -16.276 -7.833 12.741 1.00 94.88 111 LEU A CA 1
ATOM 913 C C . LEU A 1 111 ? -16.462 -8.614 11.440 1.00 94.88 111 LEU A C 1
ATOM 915 O O . LEU A 1 111 ? -16.248 -8.065 10.358 1.00 94.88 111 LEU A O 1
ATOM 919 N N . ASN A 1 112 ? -16.848 -9.888 11.524 1.00 95.12 112 ASN A N 1
ATOM 920 C CA . ASN A 1 112 ? -17.095 -10.716 10.346 1.00 95.12 112 ASN A CA 1
ATOM 921 C C . ASN A 1 112 ? -18.340 -10.240 9.576 1.00 95.12 112 ASN A C 1
ATOM 923 O O . ASN A 1 112 ? -18.311 -10.206 8.342 1.00 95.12 112 ASN A O 1
ATOM 927 N N . ASP A 1 113 ? -19.382 -9.797 10.279 1.00 93.31 113 ASP A N 1
ATOM 928 C CA . ASP A 1 113 ? -20.575 -9.185 9.695 1.00 93.31 113 ASP A CA 1
ATOM 929 C C . ASP A 1 113 ? -20.239 -7.866 8.990 1.00 93.31 113 ASP A C 1
ATOM 931 O O . ASP A 1 113 ? -20.676 -7.648 7.859 1.00 93.31 113 ASP A O 1
ATOM 935 N N . LEU A 1 114 ? -19.382 -7.020 9.567 1.00 94.44 114 LEU A N 1
ATOM 936 C CA . LEU A 1 114 ? -18.896 -5.818 8.888 1.00 94.44 114 LEU A CA 1
ATOM 937 C C . LEU A 1 114 ? -18.184 -6.160 7.571 1.00 94.44 114 LEU A C 1
ATOM 939 O O . LEU A 1 114 ? -18.388 -5.479 6.564 1.00 94.44 114 LEU A O 1
ATOM 943 N N . MET A 1 115 ? -17.369 -7.220 7.544 1.00 94.94 115 MET A N 1
ATOM 944 C CA . MET A 1 115 ? -16.674 -7.637 6.321 1.00 94.94 115 MET A CA 1
ATOM 945 C C . MET A 1 115 ? -17.651 -8.153 5.256 1.00 94.94 115 MET A C 1
ATOM 947 O O . MET A 1 115 ? -17.589 -7.721 4.105 1.00 94.94 115 MET A O 1
ATOM 951 N N . GLU A 1 116 ? -18.548 -9.067 5.626 1.00 93.88 116 GLU A N 1
ATOM 952 C CA . GLU A 1 116 ? -19.445 -9.761 4.695 1.00 93.88 116 GLU A CA 1
ATOM 953 C C . GLU A 1 116 ? -20.677 -8.918 4.339 1.00 93.88 116 GLU A C 1
ATOM 955 O O . GLU A 1 116 ? -20.971 -8.675 3.170 1.00 93.88 116 GLU A O 1
ATOM 960 N N . ARG A 1 117 ? -21.425 -8.453 5.336 1.00 92.75 117 ARG A N 1
ATOM 961 C CA . ARG A 1 117 ? -22.642 -7.664 5.128 1.00 92.75 117 ARG A CA 1
ATOM 962 C C . ARG A 1 117 ? -22.297 -6.218 4.809 1.00 92.75 117 ARG A C 1
ATOM 964 O O . ARG A 1 117 ? -22.722 -5.682 3.787 1.00 92.75 117 ARG A O 1
ATOM 971 N N . GLY A 1 118 ? -21.457 -5.604 5.637 1.00 92.94 118 GLY A N 1
ATOM 972 C CA . GLY A 1 118 ? -21.121 -4.189 5.499 1.00 92.94 118 GLY A CA 1
ATOM 973 C C . GLY A 1 118 ? -20.347 -3.871 4.219 1.00 92.94 118 GLY A C 1
ATOM 974 O O . GLY A 1 118 ? -20.759 -3.015 3.432 1.00 92.94 118 GLY A O 1
ATOM 975 N N . TYR A 1 119 ? -19.232 -4.566 3.983 1.00 94.75 119 TYR A N 1
ATOM 976 C CA . TYR A 1 119 ? -18.322 -4.252 2.879 1.00 94.75 119 TYR A CA 1
ATOM 977 C C . TYR A 1 119 ? -18.522 -5.098 1.631 1.00 94.75 119 TYR A C 1
ATOM 979 O O . TYR A 1 119 ? -18.485 -4.534 0.540 1.00 94.75 119 TYR A O 1
ATOM 987 N N . TYR A 1 120 ? -18.728 -6.410 1.740 1.00 94.44 120 TYR A N 1
ATOM 988 C CA . TYR A 1 120 ? -18.914 -7.245 0.551 1.00 94.44 120 TYR A CA 1
ATOM 989 C C . TYR A 1 120 ? -20.306 -7.046 -0.066 1.00 94.44 120 TYR A C 1
ATOM 991 O O . TYR A 1 120 ? -20.407 -6.736 -1.252 1.00 94.44 120 TYR A O 1
ATOM 999 N N . LYS A 1 121 ? -21.369 -7.127 0.746 1.00 93.12 121 LYS A N 1
ATOM 1000 C CA . LYS A 1 121 ? -22.767 -6.916 0.318 1.00 93.12 121 LYS A CA 1
ATOM 1001 C C . LYS A 1 121 ? -23.224 -5.459 0.320 1.00 93.12 121 LYS A C 1
ATOM 1003 O O . LYS A 1 121 ? -24.339 -5.189 -0.116 1.00 93.12 121 LYS A O 1
ATOM 1008 N N . ALA A 1 122 ? -22.356 -4.539 0.742 1.00 93.25 122 ALA A N 1
ATOM 1009 C CA . ALA A 1 122 ? -22.602 -3.100 0.695 1.00 93.25 122 ALA A CA 1
ATOM 1010 C C . ALA A 1 122 ? -23.768 -2.615 1.587 1.00 93.25 122 ALA A C 1
ATOM 1012 O O . ALA A 1 122 ? -24.469 -1.676 1.223 1.00 93.25 122 ALA A O 1
ATOM 1013 N N . GLU A 1 123 ? -23.985 -3.235 2.754 1.00 91.88 123 GLU A N 1
ATOM 1014 C CA . GLU A 1 123 ? -25.044 -2.826 3.697 1.00 91.88 123 GLU A CA 1
ATOM 1015 C C . GLU A 1 123 ? -24.674 -1.574 4.523 1.00 91.88 123 GLU A C 1
ATOM 1017 O O . GLU A 1 123 ? -25.557 -0.910 5.062 1.00 91.88 123 GLU A O 1
ATOM 1022 N N . VAL A 1 124 ? -23.387 -1.205 4.600 1.00 90.38 124 VAL A N 1
ATOM 1023 C CA . VAL A 1 124 ? -22.943 0.047 5.245 1.00 90.38 124 VAL A CA 1
ATOM 1024 C C . VAL A 1 124 ? -23.255 1.252 4.338 1.00 90.38 124 VAL A C 1
ATOM 1026 O O . VAL A 1 124 ? -22.941 1.211 3.142 1.00 90.38 124 VAL A O 1
ATOM 1029 N N . PRO A 1 125 ? -23.786 2.372 4.872 1.00 86.19 125 PRO A N 1
ATOM 1030 C CA . PRO A 1 125 ? -24.033 3.583 4.091 1.00 86.19 125 PRO A CA 1
ATOM 1031 C C . PRO A 1 125 ? -22.796 4.085 3.333 1.00 86.19 125 PRO A C 1
ATOM 1033 O O . PRO A 1 125 ? -21.692 4.148 3.869 1.00 86.19 125 PRO A O 1
ATOM 1036 N N . ASN A 1 126 ? -22.986 4.522 2.084 1.00 84.56 126 ASN A N 1
ATOM 1037 C CA . ASN A 1 126 ? -21.915 5.021 1.203 1.00 84.56 126 ASN A CA 1
ATOM 1038 C C . ASN A 1 126 ? -20.825 3.982 0.856 1.00 84.56 126 ASN A C 1
ATOM 1040 O O . ASN A 1 126 ? -19.729 4.345 0.417 1.00 84.56 126 ASN A O 1
ATOM 1044 N N . CYS A 1 127 ? -21.113 2.691 1.022 1.00 87.44 127 CYS A N 1
ATOM 1045 C CA . CYS A 1 127 ? -20.300 1.595 0.514 1.00 87.44 127 CYS A CA 1
ATOM 1046 C C . CYS A 1 127 ? -20.931 1.060 -0.781 1.00 87.44 127 CYS A C 1
ATOM 1048 O O . CYS A 1 127 ? -22.118 0.769 -0.804 1.00 87.44 127 CYS A O 1
ATOM 1050 N N . ASN A 1 128 ? -20.153 0.913 -1.860 1.00 90.00 128 ASN A N 1
ATOM 1051 C CA . ASN A 1 128 ? -20.637 0.367 -3.144 1.00 90.00 128 ASN A CA 1
ATOM 1052 C C . ASN A 1 128 ? -20.273 -1.119 -3.334 1.00 90.00 128 ASN A C 1
ATOM 1054 O O . ASN A 1 128 ? -20.251 -1.613 -4.460 1.00 90.00 128 ASN A O 1
ATOM 1058 N N . GLY A 1 129 ? -19.928 -1.814 -2.250 1.00 93.38 129 GLY A N 1
ATOM 1059 C CA . GLY A 1 129 ? -19.342 -3.149 -2.306 1.00 93.38 129 GLY A CA 1
ATOM 1060 C C . GLY A 1 129 ? -17.829 -3.097 -2.528 1.00 93.38 129 GLY A C 1
ATOM 1061 O O . GLY A 1 129 ? -17.305 -2.243 -3.248 1.00 93.38 129 GLY A O 1
ATOM 1062 N N . MET A 1 130 ? -17.102 -4.007 -1.886 1.00 94.38 130 MET A N 1
ATOM 1063 C CA . MET A 1 130 ? -15.650 -4.132 -2.000 1.00 94.38 130 MET A CA 1
ATOM 1064 C C . MET A 1 130 ? -15.259 -5.513 -2.520 1.00 94.38 130 MET A C 1
ATOM 1066 O O . MET A 1 130 ? -15.898 -6.517 -2.213 1.00 94.38 130 MET A O 1
ATOM 1070 N N . SER A 1 131 ? -14.158 -5.583 -3.274 1.00 92.31 131 SER A N 1
ATOM 1071 C CA . SER A 1 131 ? -13.586 -6.877 -3.660 1.00 92.31 131 SER A CA 1
ATOM 1072 C C . SER A 1 131 ? -13.095 -7.644 -2.427 1.00 92.31 131 SER A C 1
ATOM 1074 O O . SER A 1 131 ? -12.618 -7.032 -1.464 1.00 92.31 131 SER A O 1
ATOM 1076 N N . LYS A 1 132 ? -13.117 -8.981 -2.475 1.00 93.19 132 LYS A N 1
ATOM 1077 C CA . LYS A 1 132 ? -12.556 -9.822 -1.405 1.00 93.19 132 LYS A CA 1
ATOM 1078 C C . LYS A 1 132 ? -11.092 -9.492 -1.125 1.00 93.19 132 LYS A C 1
ATOM 1080 O O . LYS A 1 132 ? -10.702 -9.387 0.031 1.00 93.19 132 LYS A O 1
ATOM 1085 N N . GLY A 1 133 ? -10.297 -9.235 -2.168 1.00 90.44 133 GLY A N 1
ATOM 1086 C CA . GLY A 1 133 ? -8.904 -8.803 -2.028 1.00 90.44 133 GLY A CA 1
ATOM 1087 C C . GLY A 1 133 ? -8.760 -7.477 -1.273 1.00 90.44 133 GLY A C 1
ATOM 1088 O O . GLY A 1 133 ? -7.865 -7.331 -0.440 1.00 90.44 133 GLY A O 1
ATOM 1089 N N . THR A 1 134 ? -9.668 -6.522 -1.498 1.00 93.25 134 THR A N 1
ATOM 1090 C CA . THR A 1 134 ? -9.731 -5.278 -0.718 1.00 93.25 134 THR A CA 1
ATOM 1091 C C . THR A 1 134 ? -10.094 -5.572 0.736 1.00 93.25 134 THR A C 1
ATOM 1093 O O . THR A 1 134 ? -9.356 -5.148 1.626 1.00 93.25 134 THR A O 1
ATOM 1096 N N . ILE A 1 135 ? -11.164 -6.334 0.984 1.00 95.75 135 ILE A N 1
ATOM 1097 C CA . ILE A 1 135 ? -11.645 -6.682 2.333 1.00 95.75 135 ILE A CA 1
ATOM 1098 C C . ILE A 1 135 ? -10.583 -7.451 3.122 1.00 95.75 135 ILE A C 1
ATOM 1100 O O . ILE A 1 135 ? -10.340 -7.151 4.287 1.00 95.75 135 ILE A O 1
ATOM 1104 N N . ARG A 1 136 ? -9.835 -8.342 2.470 1.00 95.06 136 ARG A N 1
ATOM 1105 C CA . ARG A 1 136 ? -8.701 -9.063 3.058 1.00 95.06 136 ARG A CA 1
ATOM 1106 C C . ARG A 1 136 ? -7.680 -8.125 3.700 1.00 95.06 136 ARG A C 1
ATOM 1108 O O . ARG A 1 136 ? -7.145 -8.419 4.767 1.00 95.06 136 ARG A O 1
ATOM 1115 N N . THR A 1 137 ? -7.439 -6.955 3.105 1.00 95.25 137 THR A N 1
ATOM 1116 C CA . THR A 1 137 ? -6.543 -5.956 3.710 1.00 95.25 137 THR A CA 1
ATOM 1117 C C . THR A 1 137 ? -7.118 -5.304 4.972 1.00 95.25 137 THR A C 1
ATOM 1119 O O . THR A 1 137 ? -6.341 -4.939 5.852 1.00 95.25 137 THR A O 1
ATOM 1122 N N . TYR A 1 138 ? -8.446 -5.183 5.090 1.00 97.19 138 TYR A N 1
ATOM 1123 C CA . TYR A 1 138 ? -9.127 -4.758 6.322 1.00 97.19 138 TYR A CA 1
ATOM 1124 C C . TYR A 1 138 ? -9.051 -5.844 7.389 1.00 97.19 138 TYR A C 1
ATOM 1126 O O . TYR A 1 138 ? -8.635 -5.560 8.509 1.00 97.19 138 TYR A O 1
ATOM 1134 N N . GLN A 1 139 ? -9.327 -7.097 7.027 1.00 97.38 139 GLN A N 1
ATOM 1135 C CA . GLN A 1 139 ? -9.251 -8.215 7.964 1.00 97.38 139 GLN A CA 1
ATOM 1136 C C . GLN A 1 139 ? -7.835 -8.389 8.540 1.00 97.38 139 GLN A C 1
ATOM 1138 O O . GLN A 1 139 ? -7.671 -8.614 9.737 1.00 97.38 139 GLN A O 1
ATOM 1143 N N . PHE A 1 140 ? -6.783 -8.200 7.731 1.00 95.81 140 PHE A N 1
ATOM 1144 C CA . PHE A 1 140 ? -5.408 -8.188 8.243 1.00 95.81 140 PHE A CA 1
ATOM 1145 C C . PHE A 1 140 ? -5.129 -7.036 9.214 1.00 95.81 140 PHE A C 1
ATOM 1147 O O . PHE A 1 140 ? -4.401 -7.241 10.186 1.00 95.81 140 PHE A O 1
ATOM 1154 N N . ALA A 1 141 ? -5.700 -5.851 8.974 1.00 97.12 141 ALA A N 1
ATOM 1155 C CA . ALA A 1 141 ? -5.595 -4.723 9.898 1.00 97.12 141 ALA A CA 1
ATOM 1156 C C . ALA A 1 141 ? -6.312 -5.018 11.231 1.00 97.12 141 ALA A C 1
ATOM 1158 O O . ALA A 1 141 ? -5.760 -4.735 12.291 1.00 97.12 141 ALA A O 1
ATOM 1159 N N . LEU A 1 142 ? -7.482 -5.667 11.201 1.00 97.19 142 LEU A N 1
ATOM 1160 C CA . LEU A 1 142 ? -8.168 -6.119 12.417 1.00 97.19 142 LEU A CA 1
ATOM 1161 C C . LEU A 1 142 ? -7.342 -7.156 13.181 1.00 97.19 142 LEU A C 1
ATOM 1163 O O . LEU A 1 142 ? -7.121 -7.016 14.380 1.00 97.19 142 LEU A O 1
ATOM 1167 N N . ARG A 1 143 ? -6.819 -8.176 12.489 1.00 95.62 143 ARG A N 1
ATOM 1168 C CA . ARG A 1 143 ? -6.024 -9.227 13.139 1.00 95.62 143 ARG A CA 1
ATOM 1169 C C . ARG A 1 143 ? -4.785 -8.680 13.842 1.00 95.62 143 ARG A C 1
ATOM 1171 O O . ARG A 1 143 ? -4.450 -9.160 14.921 1.00 95.62 143 ARG A O 1
ATOM 1178 N N . ILE A 1 144 ? -4.082 -7.710 13.250 1.00 94.88 144 ILE A N 1
ATOM 1179 C CA . ILE A 1 144 ? -2.927 -7.090 13.919 1.00 94.88 144 ILE A CA 1
ATOM 1180 C C . ILE A 1 144 ? -3.373 -6.222 15.105 1.00 94.88 144 ILE A C 1
ATOM 1182 O O . ILE A 1 144 ? -2.729 -6.271 16.150 1.00 94.88 144 ILE A O 1
ATOM 1186 N N . PHE A 1 145 ? -4.493 -5.504 14.974 1.00 96.50 145 PHE A N 1
ATOM 1187 C CA . PHE A 1 145 ? -5.055 -4.668 16.033 1.00 96.50 145 PHE A CA 1
ATOM 1188 C C . PHE A 1 145 ? -5.425 -5.482 17.275 1.00 96.50 145 PHE A C 1
ATOM 1190 O O . PHE A 1 145 ? -4.878 -5.219 18.343 1.00 96.50 145 PHE A O 1
ATOM 1197 N N . TYR A 1 146 ? -6.241 -6.531 17.138 1.00 95.69 146 TYR A N 1
ATOM 1198 C CA . TYR A 1 146 ? -6.637 -7.370 18.279 1.00 95.69 146 TYR A CA 1
ATOM 1199 C C . TYR A 1 146 ? -5.505 -8.255 18.807 1.00 95.69 146 TYR A C 1
ATOM 1201 O O . TYR A 1 146 ? -5.482 -8.594 19.986 1.00 95.69 146 TYR A O 1
ATOM 1209 N N . ARG A 1 147 ? -4.508 -8.593 17.977 1.00 93.25 147 ARG A N 1
ATOM 1210 C CA . ARG A 1 147 ? -3.299 -9.272 18.470 1.00 93.25 147 ARG A CA 1
ATOM 1211 C C . ARG A 1 147 ? -2.457 -8.359 19.357 1.00 93.25 147 ARG A C 1
ATOM 1213 O O . ARG A 1 147 ? -1.835 -8.836 20.300 1.00 93.25 147 ARG A O 1
ATOM 1220 N N . TYR A 1 148 ? -2.395 -7.072 19.028 1.00 93.19 148 TYR A N 1
ATOM 1221 C CA . TYR A 1 148 ? -1.647 -6.090 19.806 1.00 93.19 148 TYR A CA 1
ATOM 1222 C C . TYR A 1 148 ? -2.410 -5.656 21.068 1.00 93.19 148 TYR A C 1
ATOM 1224 O O . TYR A 1 148 ? -1.808 -5.537 22.135 1.00 93.19 148 TYR A O 1
ATOM 1232 N N . HIS A 1 149 ? -3.731 -5.495 20.962 1.00 93.69 149 HIS A N 1
ATOM 1233 C CA . HIS A 1 149 ? -4.650 -5.193 22.064 1.00 93.69 149 HIS A CA 1
ATOM 1234 C C . HIS A 1 149 ? -5.367 -6.455 22.550 1.00 93.69 149 HIS A C 1
ATOM 1236 O O . HIS A 1 149 ? -6.592 -6.560 22.494 1.00 93.69 149 HIS A O 1
ATOM 1242 N N . SER A 1 150 ? -4.593 -7.434 23.027 1.00 91.44 150 SER A N 1
ATOM 1243 C CA . SER A 1 150 ? -5.130 -8.710 23.528 1.00 91.44 150 SER A CA 1
ATOM 1244 C C . SER A 1 150 ? -6.072 -8.551 24.728 1.00 91.44 150 SER A C 1
ATOM 1246 O O . SER A 1 150 ? -6.800 -9.475 25.073 1.00 91.44 150 SER A O 1
ATOM 1248 N N . ASP A 1 151 ? -6.041 -7.393 25.389 1.00 92.81 151 ASP A N 1
ATOM 1249 C CA . ASP A 1 151 ? -6.938 -7.029 26.482 1.00 92.81 151 ASP A CA 1
ATOM 1250 C C . ASP A 1 151 ? -8.397 -6.819 26.043 1.00 92.81 151 ASP A C 1
ATOM 1252 O O . ASP A 1 151 ? -9.281 -6.860 26.892 1.00 92.81 151 ASP A O 1
ATOM 1256 N N . LEU A 1 152 ? -8.666 -6.674 24.739 1.00 94.31 152 LEU A N 1
ATOM 1257 C CA . LEU A 1 152 ? -10.024 -6.547 24.190 1.00 94.31 152 LEU A CA 1
ATOM 1258 C C . LEU A 1 152 ? -10.779 -7.887 24.096 1.00 94.31 152 LEU A C 1
ATOM 1260 O O . LEU A 1 152 ? -11.949 -7.909 23.735 1.00 94.31 152 LEU A O 1
ATOM 1264 N N . GLY A 1 153 ? -10.134 -9.021 24.394 1.00 91.81 153 GLY A N 1
ATOM 1265 C CA . GLY A 1 153 ? -10.802 -10.328 24.486 1.00 91.81 153 GLY A CA 1
ATOM 1266 C C . GLY A 1 153 ? -11.233 -10.967 23.157 1.00 91.81 153 GLY A C 1
ATOM 1267 O O . GLY A 1 153 ? -11.773 -12.071 23.169 1.00 91.81 153 GLY A O 1
ATOM 1268 N N . VAL A 1 154 ? -10.966 -10.328 22.017 1.00 94.44 154 VAL A N 1
ATOM 1269 C CA . VAL A 1 154 ? -11.206 -10.889 20.679 1.00 94.44 154 VAL A CA 1
ATOM 1270 C C . VAL A 1 154 ? -10.022 -11.755 20.259 1.00 94.44 154 VAL A C 1
ATOM 1272 O O . VAL A 1 154 ? -8.885 -11.283 20.225 1.00 94.44 154 VAL A O 1
ATOM 1275 N N . ASP A 1 155 ? -10.283 -13.011 19.890 1.00 94.19 155 ASP A N 1
ATOM 1276 C CA . ASP A 1 155 ? -9.273 -13.891 19.295 1.00 94.19 155 ASP A CA 1
ATOM 1277 C C . ASP A 1 155 ? -9.051 -13.517 17.814 1.00 94.19 155 ASP A C 1
ATOM 1279 O O . ASP A 1 155 ? -9.943 -13.730 16.983 1.00 94.19 155 ASP A O 1
ATOM 1283 N N . PRO A 1 156 ? -7.861 -13.009 17.430 1.00 93.44 156 PRO A N 1
ATOM 1284 C CA . PRO A 1 156 ? -7.572 -12.636 16.049 1.00 93.44 156 PRO A CA 1
ATOM 1285 C C . PRO A 1 156 ? -7.715 -13.791 15.054 1.00 93.44 156 PRO A C 1
ATOM 1287 O O . PRO A 1 156 ? -7.919 -13.543 13.867 1.00 93.44 156 PRO A O 1
ATOM 1290 N N . GLU A 1 157 ? -7.578 -15.046 15.489 1.00 93.69 157 GLU A N 1
ATOM 1291 C CA . GLU A 1 157 ? -7.706 -16.196 14.589 1.00 93.69 157 GLU A CA 1
ATOM 1292 C C . GLU A 1 157 ? -9.160 -16.500 14.206 1.00 93.69 157 GLU A C 1
ATOM 1294 O O . GLU A 1 157 ? -9.385 -17.096 13.151 1.00 93.69 157 GLU A O 1
ATOM 1299 N N . GLN A 1 158 ? -10.138 -16.022 14.984 1.00 95.94 158 GLN A N 1
ATOM 1300 C CA . GLN A 1 158 ? -11.568 -16.154 14.675 1.00 95.94 158 GLN A CA 1
ATOM 1301 C C . GLN A 1 158 ? -12.061 -15.105 13.665 1.00 95.94 158 GLN A C 1
ATOM 1303 O O . GLN A 1 158 ? -13.124 -15.265 13.062 1.00 95.94 158 GLN A O 1
ATOM 1308 N N . ILE A 1 159 ? -11.288 -14.038 13.433 1.00 95.94 159 ILE A N 1
ATOM 1309 C CA . ILE A 1 159 ? -11.584 -13.053 12.387 1.00 95.94 159 ILE A CA 1
ATOM 1310 C C . ILE A 1 159 ? -11.329 -13.726 11.042 1.00 95.94 159 ILE A C 1
ATOM 1312 O O . ILE A 1 159 ? -10.175 -14.014 10.699 1.00 95.94 159 ILE A O 1
ATOM 1316 N N . ALA A 1 160 ? -12.389 -13.996 10.286 1.00 94.31 160 ALA A N 1
ATOM 1317 C CA . ALA A 1 160 ? -12.299 -14.709 9.024 1.00 94.31 160 ALA A CA 1
ATOM 1318 C C . ALA A 1 160 ? -11.429 -13.927 8.033 1.00 94.31 160 ALA A C 1
ATOM 1320 O O . ALA A 1 160 ? -11.465 -12.698 7.980 1.00 94.31 160 ALA A O 1
ATOM 1321 N N . ILE A 1 161 ? -10.634 -14.649 7.245 1.00 94.38 161 ILE A N 1
ATOM 1322 C CA . ILE A 1 161 ? -9.841 -14.089 6.151 1.00 94.38 161 ILE A CA 1
ATOM 1323 C C . ILE A 1 161 ? -10.379 -14.681 4.864 1.00 94.38 161 ILE A C 1
ATOM 1325 O O . ILE A 1 161 ? -10.398 -15.905 4.727 1.00 94.38 161 ILE A O 1
ATOM 1329 N N . TYR A 1 162 ? -10.789 -13.840 3.913 1.00 89.50 162 TYR A N 1
ATOM 1330 C CA . TYR A 1 162 ? -11.048 -14.353 2.571 1.00 89.50 162 TYR A CA 1
ATOM 1331 C C . TYR A 1 162 ? -9.773 -15.002 2.036 1.00 89.50 162 TYR A C 1
ATOM 1333 O O . TYR A 1 162 ? -8.679 -14.430 2.142 1.00 89.50 162 TYR A O 1
ATOM 1341 N N . SER A 1 163 ? -9.915 -16.199 1.468 1.00 81.62 163 SER A N 1
ATOM 1342 C CA . SER A 1 163 ? -8.820 -16.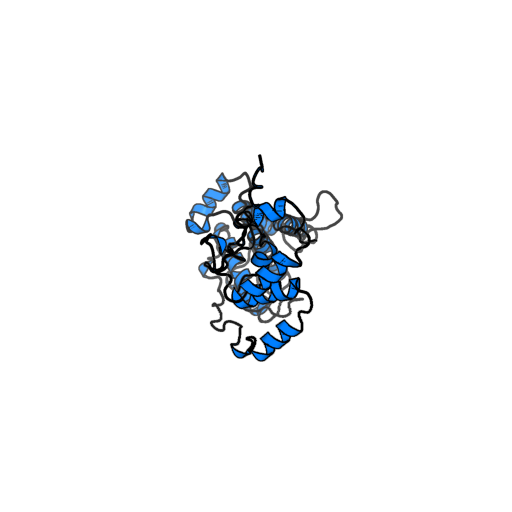860 0.771 1.00 81.62 163 SER A CA 1
ATOM 1343 C C . SER A 1 163 ? -8.279 -15.950 -0.326 1.00 81.62 163 SER A C 1
ATOM 1345 O O . SER A 1 163 ? -8.972 -15.062 -0.827 1.00 81.62 163 SER A O 1
ATOM 1347 N N . GLU A 1 164 ? -7.019 -16.168 -0.695 1.00 69.44 164 GLU A N 1
ATOM 1348 C CA . GLU A 1 164 ? -6.568 -15.685 -1.995 1.00 69.44 164 GLU A CA 1
ATOM 1349 C C . GLU A 1 164 ? -7.516 -16.311 -3.017 1.00 69.44 164 GLU A C 1
ATOM 1351 O O . GLU A 1 164 ? -7.705 -17.526 -3.016 1.00 69.44 164 GLU A O 1
ATOM 1356 N N . ASP A 1 165 ? -8.237 -15.480 -3.772 1.00 58.03 165 ASP A N 1
ATOM 1357 C CA . ASP A 1 165 ? -8.965 -15.993 -4.920 1.00 58.03 165 ASP A CA 1
ATOM 1358 C C . ASP A 1 165 ? -7.879 -16.589 -5.839 1.00 58.03 165 ASP A C 1
ATOM 1360 O O . ASP A 1 165 ? -6.981 -15.870 -6.281 1.00 58.03 165 ASP A O 1
ATOM 1364 N N . ASP A 1 166 ? -7.911 -17.910 -6.057 1.00 49.16 166 ASP A N 1
ATOM 1365 C CA . ASP A 1 166 ? -6.991 -18.610 -6.974 1.00 49.16 166 ASP A CA 1
ATOM 1366 C C . ASP A 1 166 ? -7.154 -18.113 -8.423 1.00 49.16 166 ASP A C 1
ATOM 1368 O O . ASP A 1 166 ? -6.277 -18.317 -9.266 1.00 49.16 166 ASP A O 1
ATOM 1372 N N . ASP A 1 167 ? -8.245 -17.393 -8.700 1.00 50.53 167 ASP A N 1
ATOM 1373 C CA . ASP A 1 167 ? -8.394 -16.564 -9.884 1.00 50.53 167 ASP A CA 1
ATOM 1374 C C . ASP A 1 167 ? -7.496 -15.334 -9.746 1.00 50.53 167 ASP A C 1
ATOM 1376 O O . ASP A 1 167 ? -7.907 -14.244 -9.334 1.00 50.53 167 ASP A O 1
ATOM 1380 N N . SER A 1 168 ? -6.231 -15.490 -10.139 1.00 49.75 168 SER A N 1
ATOM 1381 C CA . SER A 1 168 ? -5.450 -14.344 -10.581 1.00 49.75 168 SER A CA 1
ATOM 1382 C C . SER A 1 168 ? -6.318 -13.556 -11.562 1.00 49.75 168 SER A C 1
ATOM 1384 O O . SER A 1 168 ? -6.653 -14.075 -12.622 1.00 49.75 168 SER A O 1
ATOM 1386 N N . SER A 1 169 ? -6.684 -12.316 -11.220 1.00 54.75 169 SE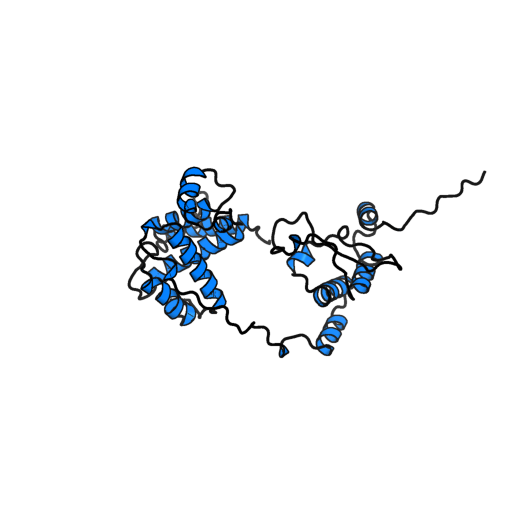R A N 1
ATOM 1387 C CA . SER A 1 169 ? -7.614 -11.475 -11.999 1.00 54.75 169 SER A CA 1
ATOM 1388 C C . SER A 1 169 ? -7.098 -11.078 -13.392 1.00 54.75 169 SER A C 1
ATOM 1390 O O . SER A 1 169 ? -7.589 -10.116 -13.980 1.00 54.75 169 SER A O 1
ATOM 1392 N N . VAL A 1 170 ? -6.027 -11.714 -13.858 1.00 60.69 170 VAL A N 1
ATOM 1393 C CA . VAL A 1 170 ? -5.474 -11.541 -15.188 1.00 60.69 170 VAL A CA 1
ATOM 1394 C C . VAL A 1 170 ? -5.900 -12.769 -15.965 1.00 60.69 170 VAL A C 1
ATOM 1396 O O . VAL A 1 170 ? -5.263 -13.819 -15.873 1.00 60.69 170 VAL A O 1
ATOM 1399 N N . ASP A 1 171 ? -6.990 -12.624 -16.709 1.00 67.44 171 ASP A N 1
ATOM 1400 C CA . ASP A 1 171 ? -7.323 -13.586 -17.744 1.00 67.44 171 ASP A CA 1
ATOM 1401 C C . ASP A 1 171 ? -6.142 -13.620 -18.735 1.00 67.44 171 ASP A C 1
ATOM 1403 O O . ASP A 1 171 ? -5.673 -12.562 -19.169 1.00 67.44 171 ASP A O 1
ATOM 1407 N N . PRO A 1 172 ? -5.585 -14.788 -19.093 1.00 66.75 172 PRO A N 1
ATOM 1408 C CA . PRO A 1 172 ? -4.608 -14.875 -20.172 1.00 66.75 172 PRO A CA 1
ATOM 1409 C C . PRO A 1 172 ? -5.063 -14.178 -21.466 1.00 66.75 172 PRO A C 1
ATOM 1411 O O . PRO A 1 172 ? -4.211 -13.665 -22.193 1.00 66.75 172 PRO A O 1
ATOM 1414 N N . ASP A 1 173 ? -6.370 -14.093 -21.728 1.00 71.44 173 ASP A N 1
ATOM 1415 C CA . ASP A 1 173 ? -6.938 -13.357 -22.863 1.00 71.44 173 ASP A CA 1
ATOM 1416 C C . ASP A 1 173 ? -6.859 -11.820 -22.701 1.00 71.44 173 ASP A C 1
ATOM 1418 O O . ASP A 1 173 ? -6.848 -11.087 -23.702 1.00 71.44 173 ASP A O 1
ATOM 1422 N N . ASP A 1 174 ? -6.696 -11.313 -21.472 1.00 74.38 174 ASP A N 1
ATOM 1423 C CA . ASP A 1 174 ? -6.389 -9.902 -21.185 1.00 74.38 174 ASP A CA 1
ATOM 1424 C C . ASP A 1 174 ? -4.929 -9.544 -21.500 1.00 74.38 174 ASP A C 1
ATOM 1426 O O . ASP A 1 174 ? -4.565 -8.361 -21.576 1.00 74.38 174 ASP A O 1
ATOM 1430 N N . MET A 1 175 ? -4.066 -10.539 -21.730 1.00 83.69 175 MET A N 1
ATOM 1431 C CA . MET A 1 175 ? -2.684 -10.283 -22.113 1.00 83.69 175 MET A CA 1
ATOM 1432 C C . MET A 1 175 ? -2.605 -9.625 -23.493 1.00 83.69 175 MET A C 1
ATOM 1434 O O . MET A 1 175 ? -3.367 -9.889 -24.429 1.00 83.69 175 MET A O 1
ATOM 1438 N N . LEU A 1 176 ? -1.620 -8.740 -23.651 1.00 86.81 176 LEU A N 1
ATOM 1439 C CA . LEU A 1 176 ? -1.375 -8.104 -24.937 1.00 86.81 176 LEU A CA 1
ATOM 1440 C C . LEU A 1 176 ? -0.951 -9.158 -25.966 1.00 86.81 176 LEU A C 1
ATOM 1442 O O . LEU A 1 176 ? 0.093 -9.798 -25.841 1.00 86.81 176 LEU A O 1
ATOM 1446 N N . THR A 1 177 ? -1.747 -9.293 -27.024 1.00 90.06 177 THR A N 1
ATOM 1447 C CA . THR A 1 177 ? -1.377 -10.091 -28.192 1.00 90.06 177 THR A CA 1
ATOM 1448 C C . THR A 1 177 ? -0.217 -9.433 -28.936 1.00 90.06 177 THR A C 1
ATOM 1450 O O . THR A 1 177 ? 0.030 -8.231 -28.814 1.00 90.06 177 THR A O 1
ATOM 1453 N N . ARG A 1 178 ? 0.483 -10.207 -29.772 1.00 89.31 178 ARG A N 1
ATOM 1454 C CA . ARG A 1 178 ? 1.591 -9.690 -30.588 1.00 89.31 178 ARG A CA 1
ATOM 1455 C C . ARG A 1 178 ? 1.179 -8.495 -31.456 1.00 89.31 178 ARG A C 1
ATOM 1457 O O . ARG A 1 178 ? 1.922 -7.528 -31.522 1.00 89.31 178 ARG A O 1
ATOM 1464 N N . ASP A 1 179 ? -0.007 -8.540 -32.061 1.00 92.69 179 ASP A N 1
ATOM 1465 C CA . ASP A 1 179 ? -0.546 -7.429 -32.858 1.00 92.69 179 ASP A CA 1
ATOM 1466 C C . ASP A 1 179 ? -0.775 -6.165 -32.010 1.00 92.69 179 ASP A C 1
ATOM 1468 O O . ASP A 1 179 ? -0.323 -5.081 -32.375 1.00 92.69 179 ASP A O 1
ATOM 1472 N N . LYS A 1 180 ? -1.382 -6.308 -30.820 1.00 92.00 180 LYS A N 1
ATOM 1473 C CA . LYS A 1 180 ? -1.562 -5.191 -29.875 1.00 92.00 180 LYS A CA 1
ATOM 1474 C C . LYS A 1 180 ? -0.212 -4.593 -29.456 1.00 92.00 180 LYS A C 1
ATOM 1476 O O . LYS A 1 180 ? -0.098 -3.375 -29.348 1.00 92.00 180 LYS A O 1
ATOM 1481 N N . ILE A 1 181 ? 0.806 -5.429 -29.241 1.00 92.25 181 ILE A N 1
ATOM 1482 C CA . ILE A 1 181 ? 2.166 -4.988 -28.901 1.00 92.25 181 ILE A CA 1
ATOM 1483 C C . ILE A 1 181 ? 2.783 -4.167 -30.035 1.00 92.25 181 ILE A C 1
ATOM 1485 O O . ILE A 1 181 ? 3.328 -3.099 -29.768 1.00 92.25 181 ILE A O 1
ATOM 1489 N N . GLU A 1 182 ? 2.708 -4.636 -31.282 1.00 91.31 182 GLU A N 1
ATOM 1490 C CA . GLU A 1 182 ? 3.264 -3.891 -32.419 1.00 91.31 182 GLU A CA 1
ATOM 1491 C C . GLU A 1 182 ? 2.521 -2.564 -32.625 1.00 91.31 182 GLU A C 1
ATOM 1493 O O . GLU A 1 182 ? 3.160 -1.522 -32.727 1.00 91.31 182 GLU A O 1
ATOM 1498 N N . ARG A 1 183 ? 1.188 -2.547 -32.495 1.00 94.25 183 ARG A N 1
ATOM 1499 C CA . ARG A 1 183 ? 0.400 -1.301 -32.523 1.00 94.25 183 ARG A CA 1
ATOM 1500 C C . ARG A 1 183 ? 0.796 -0.308 -31.427 1.00 94.25 183 ARG A C 1
ATOM 1502 O O . ARG A 1 183 ? 0.821 0.892 -31.679 1.00 94.25 183 ARG A O 1
ATOM 1509 N N . LEU A 1 184 ? 1.103 -0.782 -30.216 1.00 93.44 184 LEU A N 1
ATOM 1510 C CA . LEU A 1 184 ? 1.595 0.077 -29.130 1.00 93.44 184 LEU A CA 1
ATOM 1511 C C . LEU A 1 184 ? 2.987 0.641 -29.434 1.00 93.44 184 LEU A C 1
ATOM 1513 O O . LEU A 1 184 ? 3.249 1.805 -29.134 1.00 93.44 184 LEU A O 1
ATOM 1517 N N . LYS A 1 185 ? 3.877 -0.164 -30.028 1.00 89.25 185 LYS A N 1
ATOM 1518 C CA . LYS A 1 185 ? 5.211 0.291 -30.448 1.00 89.25 185 LYS A CA 1
ATOM 1519 C C . LYS A 1 185 ? 5.132 1.333 -31.560 1.00 89.25 185 LYS A C 1
ATOM 1521 O O . LYS A 1 185 ? 5.890 2.302 -31.516 1.00 89.25 185 LYS A O 1
ATOM 1526 N N . ASP A 1 186 ? 4.220 1.142 -32.509 1.00 90.62 186 ASP A N 1
ATOM 1527 C CA . ASP A 1 186 ? 3.984 2.072 -33.613 1.00 90.62 186 ASP A CA 1
ATOM 1528 C C . ASP A 1 186 ? 3.371 3.386 -33.123 1.00 90.62 186 ASP A C 1
ATOM 1530 O O . ASP A 1 186 ? 3.782 4.445 -33.577 1.00 90.62 186 ASP A O 1
ATOM 1534 N N . ALA A 1 187 ? 2.451 3.334 -32.152 1.00 94.75 187 ALA A N 1
ATOM 1535 C CA . ALA A 1 187 ? 1.820 4.523 -31.575 1.00 94.75 187 ALA A CA 1
ATOM 1536 C C . ALA A 1 187 ? 2.746 5.348 -30.659 1.00 94.75 187 ALA A C 1
ATOM 1538 O O . ALA A 1 187 ? 2.468 6.511 -30.369 1.00 94.75 187 ALA A O 1
ATOM 1539 N N . ALA A 1 188 ? 3.827 4.758 -30.148 1.00 93.31 188 ALA A N 1
ATOM 1540 C CA . ALA A 1 188 ? 4.780 5.460 -29.299 1.00 93.31 188 ALA A CA 1
ATOM 1541 C C . ALA A 1 188 ? 5.719 6.325 -30.155 1.00 93.31 188 ALA A C 1
ATOM 1543 O O . ALA A 1 188 ? 6.847 5.935 -30.402 1.00 93.31 188 ALA A O 1
ATOM 1544 N N . ASP A 1 189 ? 5.306 7.503 -30.615 1.00 88.94 189 ASP A N 1
ATOM 1545 C CA . ASP A 1 189 ? 6.086 8.266 -31.609 1.00 88.94 189 ASP A CA 1
ATOM 1546 C C . ASP A 1 189 ? 7.395 8.880 -31.079 1.00 88.94 189 ASP A C 1
ATOM 1548 O O . ASP A 1 189 ? 8.355 9.077 -31.830 1.00 88.94 189 ASP A O 1
ATOM 1552 N N . HIS A 1 190 ? 7.484 9.149 -29.774 1.00 93.50 190 HIS A N 1
ATOM 1553 C CA . HIS A 1 190 ? 8.664 9.768 -29.172 1.00 93.50 190 HIS A CA 1
ATOM 1554 C C . HIS A 1 190 ? 9.720 8.715 -28.757 1.00 93.50 190 HIS A C 1
ATOM 1556 O O . HIS A 1 190 ? 9.375 7.740 -28.084 1.00 93.50 190 HIS A O 1
ATOM 1562 N N . PRO A 1 191 ? 11.031 8.908 -29.040 1.00 91.44 191 PRO A N 1
ATOM 1563 C CA . PRO A 1 191 ? 12.084 7.937 -28.702 1.00 91.44 191 PRO A CA 1
ATOM 1564 C C . PRO A 1 191 ? 12.135 7.526 -27.222 1.00 91.44 191 PRO A C 1
ATOM 1566 O O . PRO A 1 191 ? 12.439 6.376 -26.903 1.00 91.44 191 PRO A O 1
ATOM 1569 N N . ARG A 1 192 ? 11.799 8.451 -26.311 1.00 94.19 192 ARG A N 1
ATOM 1570 C CA . ARG A 1 192 ? 11.666 8.162 -24.871 1.00 94.19 192 ARG A CA 1
ATOM 1571 C C . ARG A 1 192 ? 10.555 7.157 -24.590 1.00 94.19 192 ARG A C 1
ATOM 1573 O O . ARG A 1 192 ? 10.746 6.242 -23.797 1.00 94.19 192 ARG A O 1
ATOM 1580 N N . ASP A 1 193 ? 9.408 7.337 -25.227 1.00 95.06 193 ASP A N 1
ATOM 1581 C CA . ASP A 1 193 ? 8.206 6.565 -24.939 1.00 95.06 193 ASP A CA 1
ATOM 1582 C C . ASP A 1 193 ? 8.341 5.165 -25.550 1.00 95.06 193 ASP A C 1
ATOM 1584 O O . ASP A 1 193 ? 8.025 4.181 -24.882 1.00 95.06 193 ASP A O 1
ATOM 1588 N N . LYS A 1 194 ? 8.971 5.053 -26.735 1.00 93.94 194 LYS A N 1
ATOM 1589 C CA . LYS A 1 194 ? 9.424 3.763 -27.292 1.00 93.94 194 LYS A CA 1
ATOM 1590 C C . LYS A 1 194 ? 10.331 3.023 -26.317 1.00 93.94 194 LYS A C 1
ATOM 1592 O O . LYS A 1 194 ? 10.124 1.838 -26.062 1.00 93.94 194 LYS A O 1
ATOM 1597 N N . MET A 1 195 ? 11.328 3.709 -25.757 1.00 94.81 195 MET A N 1
ATOM 1598 C CA . MET A 1 195 ? 12.248 3.128 -24.777 1.00 94.81 195 MET A CA 1
ATOM 1599 C C . MET A 1 195 ? 11.515 2.663 -23.510 1.00 94.81 195 MET A C 1
ATOM 1601 O O . MET A 1 195 ? 11.711 1.522 -23.093 1.00 94.81 195 MET A O 1
ATOM 1605 N N . ILE A 1 196 ? 10.621 3.488 -22.953 1.00 95.12 196 ILE A N 1
ATOM 1606 C CA . ILE A 1 196 ? 9.813 3.158 -21.767 1.00 95.12 196 ILE A CA 1
ATOM 1607 C C . ILE A 1 196 ? 8.934 1.930 -22.017 1.00 95.12 196 ILE A C 1
ATOM 1609 O O . ILE A 1 196 ? 8.974 0.980 -21.234 1.00 95.12 196 ILE A O 1
ATOM 1613 N N . LEU A 1 197 ? 8.172 1.926 -23.114 1.00 94.88 197 LEU A N 1
ATOM 1614 C CA . LEU A 1 197 ? 7.300 0.812 -23.485 1.00 94.88 197 LEU A CA 1
ATOM 1615 C C . LEU A 1 197 ? 8.103 -0.482 -23.627 1.00 94.88 197 LEU A C 1
ATOM 1617 O O . LEU A 1 197 ? 7.725 -1.521 -23.089 1.00 94.88 197 LEU A O 1
ATOM 1621 N N . THR A 1 198 ? 9.237 -0.407 -24.322 1.00 93.25 198 THR A N 1
ATOM 1622 C CA . THR A 1 198 ? 10.086 -1.564 -24.604 1.00 93.25 198 THR A CA 1
ATOM 1623 C C . THR A 1 198 ? 10.724 -2.122 -23.325 1.00 93.25 198 THR A C 1
ATOM 1625 O O . THR A 1 198 ? 10.777 -3.340 -23.153 1.00 93.25 198 THR A O 1
ATOM 1628 N N . LEU A 1 199 ? 11.156 -1.260 -22.396 1.00 94.06 199 LEU A N 1
ATOM 1629 C CA . LEU A 1 199 ? 11.639 -1.686 -21.078 1.00 94.06 199 LEU A CA 1
ATOM 1630 C C . LEU A 1 199 ? 10.551 -2.421 -20.291 1.00 94.06 199 LEU A C 1
ATOM 1632 O O . LEU A 1 199 ? 10.788 -3.533 -19.826 1.00 94.06 199 LEU A O 1
ATOM 1636 N N . LEU A 1 200 ? 9.356 -1.835 -20.173 1.00 93.81 200 LEU A N 1
ATOM 1637 C CA . LEU A 1 200 ? 8.246 -2.452 -19.441 1.00 93.81 200 LEU A CA 1
ATOM 1638 C C . LEU A 1 200 ? 7.864 -3.809 -20.038 1.00 93.81 200 LEU A C 1
ATOM 1640 O O . LEU A 1 200 ? 7.712 -4.780 -19.297 1.00 93.81 200 LEU A O 1
ATOM 1644 N N . LEU A 1 201 ? 7.775 -3.881 -21.369 1.00 92.62 201 LEU A N 1
ATOM 1645 C CA . LEU A 1 201 ? 7.390 -5.085 -22.095 1.00 92.62 201 LEU A CA 1
ATOM 1646 C C . LEU A 1 201 ? 8.375 -6.238 -21.881 1.00 92.62 201 LEU A C 1
ATOM 1648 O O . LEU A 1 201 ? 7.949 -7.364 -21.637 1.00 92.62 201 LEU A O 1
ATOM 1652 N N . TYR A 1 202 ? 9.681 -5.980 -21.990 1.00 92.06 202 TYR A N 1
ATOM 1653 C CA . TYR A 1 202 ? 10.667 -7.062 -21.982 1.00 92.06 202 TYR A CA 1
ATOM 1654 C C . TYR A 1 202 ? 11.223 -7.386 -20.604 1.00 92.06 202 TYR A C 1
ATOM 1656 O O . TYR A 1 202 ? 11.613 -8.527 -20.385 1.00 92.06 202 TYR A O 1
ATOM 1664 N N . THR A 1 203 ? 11.259 -6.441 -19.665 1.00 90.25 203 THR A N 1
ATOM 1665 C CA . THR A 1 203 ? 11.808 -6.718 -18.330 1.00 90.25 203 THR A CA 1
ATOM 1666 C C . THR A 1 203 ? 10.731 -6.980 -17.281 1.00 90.25 203 THR A C 1
ATOM 1668 O O . THR A 1 203 ? 11.075 -7.369 -16.164 1.00 90.25 203 THR A O 1
ATOM 1671 N N . GLY A 1 204 ? 9.458 -6.684 -17.578 1.00 88.19 204 GLY A N 1
ATOM 1672 C CA . GLY A 1 204 ? 8.356 -6.779 -16.616 1.00 88.19 204 GLY A CA 1
ATOM 1673 C C . GLY A 1 204 ? 8.579 -5.937 -15.354 1.00 88.19 204 GLY A C 1
ATOM 1674 O O . GLY A 1 204 ? 8.092 -6.282 -14.276 1.00 88.19 204 GLY A O 1
ATOM 1675 N N . MET A 1 205 ? 9.385 -4.870 -15.441 1.00 86.69 205 MET A N 1
ATOM 1676 C CA . MET A 1 205 ? 9.703 -4.066 -14.261 1.00 86.69 205 MET A CA 1
ATOM 1677 C C . MET A 1 205 ? 8.481 -3.260 -13.819 1.00 86.69 205 MET A C 1
ATOM 1679 O O . MET A 1 205 ? 7.707 -2.768 -14.636 1.00 86.69 205 MET A O 1
ATOM 1683 N N . ARG A 1 206 ? 8.313 -3.089 -12.506 1.00 85.44 206 ARG A N 1
ATOM 1684 C CA . ARG A 1 206 ? 7.235 -2.256 -11.960 1.00 85.44 206 ARG A CA 1
ATOM 1685 C C . ARG A 1 206 ? 7.455 -0.790 -12.338 1.00 85.44 206 ARG A C 1
ATOM 1687 O O . ARG A 1 206 ? 8.594 -0.331 -12.369 1.00 85.44 206 ARG A O 1
ATOM 1694 N N . SER A 1 207 ? 6.367 -0.035 -12.510 1.00 87.00 207 SER A N 1
ATOM 1695 C CA . SER A 1 207 ? 6.415 1.400 -12.850 1.00 87.00 207 SER A CA 1
ATOM 1696 C C . SER A 1 207 ? 7.347 2.203 -11.930 1.00 87.00 207 SER A C 1
ATOM 1698 O O . SER A 1 207 ? 8.140 3.001 -12.416 1.00 87.00 207 SER A O 1
ATOM 1700 N N . ASN A 1 208 ? 7.333 1.958 -10.614 1.00 84.12 208 ASN A N 1
ATOM 1701 C CA . ASN A 1 208 ? 8.235 2.660 -9.690 1.00 84.12 208 ASN A CA 1
ATOM 1702 C C . ASN A 1 208 ? 9.711 2.325 -9.932 1.00 84.12 208 ASN A C 1
ATOM 1704 O O . ASN A 1 208 ? 10.544 3.221 -9.896 1.00 84.12 208 ASN A O 1
ATOM 1708 N N . ALA A 1 209 ? 10.028 1.065 -10.238 1.00 86.38 209 ALA A N 1
ATOM 1709 C CA . ALA A 1 209 ? 11.393 0.652 -10.546 1.00 86.38 209 ALA A CA 1
ATOM 1710 C C . ALA A 1 209 ? 11.905 1.276 -11.856 1.00 86.38 209 ALA A C 1
ATOM 1712 O O . ALA A 1 209 ? 13.081 1.612 -11.951 1.00 86.38 209 ALA A O 1
ATOM 1713 N N . LEU A 1 210 ? 11.022 1.473 -12.842 1.00 90.56 210 LEU A N 1
ATOM 1714 C CA . LEU A 1 210 ? 11.343 2.221 -14.058 1.00 90.56 210 LEU A CA 1
ATOM 1715 C C . LEU A 1 210 ? 11.593 3.704 -13.752 1.00 90.56 210 LEU A C 1
ATOM 1717 O O . LEU A 1 210 ? 12.583 4.266 -14.207 1.00 90.56 210 LEU A O 1
ATOM 1721 N N . ARG A 1 211 ? 10.702 4.342 -12.982 1.00 88.94 211 ARG A N 1
ATOM 1722 C CA . ARG A 1 211 ? 10.776 5.782 -12.670 1.00 88.94 211 ARG A CA 1
ATOM 1723 C C . ARG A 1 211 ? 12.029 6.163 -11.888 1.00 88.94 211 ARG A C 1
ATOM 1725 O O . ARG A 1 211 ? 12.479 7.296 -11.999 1.00 88.94 211 ARG A O 1
ATOM 1732 N N . THR A 1 212 ? 12.580 5.238 -11.108 1.00 89.12 212 THR A N 1
ATOM 1733 C CA . THR A 1 212 ? 13.796 5.472 -10.324 1.00 89.12 212 THR A CA 1
ATOM 1734 C C . THR A 1 212 ? 15.071 4.957 -10.987 1.00 89.12 212 THR A C 1
ATOM 1736 O O . THR A 1 212 ? 16.154 5.132 -10.421 1.00 89.12 212 THR A O 1
ATOM 1739 N N . LEU A 1 213 ? 14.970 4.333 -12.168 1.00 90.19 213 LEU A N 1
ATOM 1740 C CA . LEU A 1 213 ? 16.114 3.819 -12.914 1.00 90.19 213 LEU A CA 1
ATOM 1741 C C . LEU A 1 213 ? 17.035 4.972 -13.331 1.00 90.19 213 LEU A C 1
ATOM 1743 O O . LEU A 1 213 ? 16.596 5.970 -13.897 1.00 90.19 213 LEU A O 1
ATOM 1747 N N . ARG A 1 214 ? 18.336 4.818 -13.074 1.00 89.69 214 ARG A N 1
ATOM 1748 C CA . ARG A 1 214 ? 19.356 5.821 -13.411 1.00 89.69 214 ARG A CA 1
ATOM 1749 C C . ARG A 1 214 ? 20.215 5.327 -14.563 1.00 89.69 214 ARG A C 1
ATOM 1751 O O . ARG A 1 214 ? 20.495 4.136 -14.654 1.00 89.69 214 ARG A O 1
ATOM 1758 N N . VAL A 1 215 ? 20.726 6.250 -15.378 1.00 89.75 215 VAL A N 1
ATOM 1759 C CA . VAL A 1 215 ? 21.627 5.928 -16.503 1.00 89.75 215 VAL A CA 1
ATOM 1760 C C . VAL A 1 215 ? 22.847 5.127 -16.034 1.00 89.75 215 VAL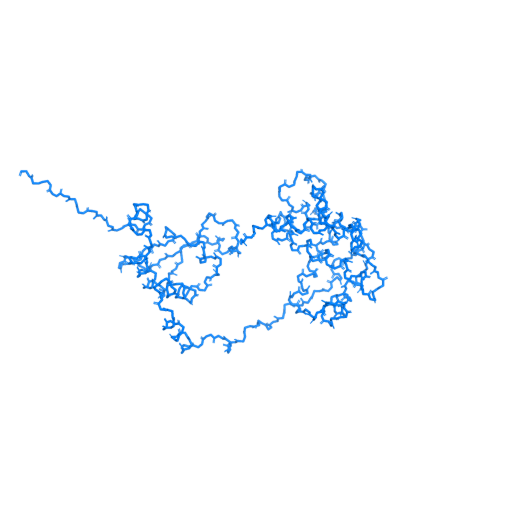 A C 1
ATOM 1762 O O . VAL A 1 215 ? 23.167 4.107 -16.634 1.00 89.75 215 VAL A O 1
ATOM 1765 N N . LYS A 1 216 ? 23.462 5.505 -14.902 1.00 87.50 216 LYS A N 1
ATOM 1766 C CA . LYS A 1 216 ? 24.605 4.782 -14.305 1.00 87.50 216 LYS A CA 1
ATOM 1767 C C . LYS A 1 216 ? 24.306 3.342 -13.874 1.00 87.50 216 LYS A C 1
ATOM 1769 O O . LYS A 1 216 ? 25.226 2.549 -13.681 1.00 87.50 216 LYS A O 1
ATOM 1774 N N . ASP A 1 217 ? 23.028 3.010 -13.698 1.00 90.38 217 ASP A N 1
ATOM 1775 C CA . ASP A 1 217 ? 22.562 1.669 -13.347 1.00 90.38 217 ASP A CA 1
ATOM 1776 C C . ASP A 1 217 ? 22.194 0.845 -14.599 1.00 90.38 217 ASP A C 1
ATOM 1778 O O . ASP A 1 217 ? 21.583 -0.218 -14.482 1.00 90.38 217 ASP A O 1
ATOM 1782 N N . VAL A 1 218 ? 22.616 1.297 -15.789 1.00 90.69 218 VAL A N 1
ATOM 1783 C CA . VAL A 1 218 ? 22.553 0.577 -17.065 1.00 90.69 218 VAL A CA 1
ATOM 1784 C C . VAL A 1 218 ? 23.966 0.441 -17.649 1.00 90.69 218 VAL A C 1
ATOM 1786 O O . VAL A 1 218 ? 24.724 1.405 -17.705 1.00 90.69 218 VAL A O 1
ATOM 1789 N N . LYS A 1 219 ? 24.351 -0.766 -18.078 1.00 88.56 219 LYS A N 1
ATOM 1790 C CA . LYS A 1 219 ? 25.711 -1.088 -18.545 1.00 88.56 219 LYS A CA 1
ATOM 1791 C C . LYS A 1 219 ? 25.702 -1.899 -19.837 1.00 88.56 219 LYS A C 1
ATOM 1793 O O . LYS A 1 219 ? 24.709 -2.533 -20.188 1.00 88.56 219 LYS A O 1
ATOM 1798 N N . HIS A 1 220 ? 26.850 -1.888 -20.517 1.00 86.44 220 HIS A N 1
ATOM 1799 C CA . HIS A 1 220 ? 27.144 -2.676 -21.722 1.00 86.44 220 HIS A CA 1
ATOM 1800 C C . HIS A 1 220 ? 26.259 -2.381 -22.946 1.00 86.44 220 HIS A C 1
ATOM 1802 O O . HIS A 1 220 ? 26.236 -3.166 -23.880 1.00 86.44 220 HIS A O 1
ATOM 1808 N N . LEU A 1 221 ? 25.591 -1.221 -22.999 1.00 84.50 221 LEU A N 1
ATOM 1809 C CA . LEU A 1 221 ? 24.756 -0.826 -24.146 1.00 84.50 221 LEU A CA 1
ATOM 1810 C C . LEU A 1 221 ? 25.527 -0.705 -25.473 1.00 84.50 221 LEU A C 1
ATOM 1812 O O . LEU A 1 221 ? 24.923 -0.810 -26.535 1.00 84.50 221 LEU A O 1
ATOM 1816 N N . ASN A 1 222 ? 26.842 -0.467 -25.419 1.00 82.38 222 ASN A N 1
ATOM 1817 C CA . ASN A 1 222 ? 27.708 -0.309 -26.595 1.00 82.38 222 ASN A CA 1
ATOM 1818 C C . ASN A 1 222 ? 28.834 -1.356 -26.656 1.00 82.38 222 ASN A C 1
ATOM 1820 O O . ASN A 1 222 ? 29.819 -1.137 -27.356 1.00 82.38 222 ASN A O 1
ATOM 1824 N N . ASP A 1 223 ? 28.748 -2.438 -25.878 1.00 83.38 223 ASP A N 1
ATOM 1825 C CA . ASP A 1 223 ? 29.754 -3.503 -25.889 1.00 83.38 223 ASP A CA 1
ATOM 1826 C C . ASP A 1 223 ? 29.260 -4.640 -26.786 1.00 83.38 223 ASP A C 1
ATOM 1828 O O . ASP A 1 223 ? 28.351 -5.373 -26.420 1.00 83.38 223 ASP A O 1
ATOM 1832 N N . GLU A 1 224 ? 29.849 -4.794 -27.971 1.00 81.50 224 GLU A N 1
ATOM 1833 C CA . GLU A 1 224 ? 29.450 -5.832 -28.934 1.00 81.50 224 GLU A CA 1
ATOM 1834 C C . GLU A 1 224 ? 29.658 -7.262 -28.402 1.00 81.50 224 GLU A C 1
ATOM 1836 O O . GLU A 1 224 ? 29.047 -8.202 -28.906 1.00 81.50 224 GLU A O 1
ATOM 1841 N N . ASN A 1 225 ? 30.478 -7.437 -27.358 1.00 85.38 225 ASN A N 1
ATOM 1842 C CA . ASN A 1 225 ? 30.773 -8.737 -26.758 1.00 85.38 225 ASN A CA 1
ATOM 1843 C C . ASN A 1 225 ? 29.938 -9.027 -25.503 1.00 85.38 225 ASN A C 1
ATOM 1845 O O . ASN A 1 225 ? 30.116 -10.076 -24.876 1.00 85.38 225 ASN A O 1
ATOM 1849 N N . LYS A 1 226 ? 29.057 -8.109 -25.083 1.00 85.25 226 LYS A N 1
ATOM 1850 C CA . LYS A 1 226 ? 28.249 -8.268 -23.869 1.00 85.25 226 LYS A CA 1
ATOM 1851 C C . LYS A 1 226 ? 26.815 -7.823 -24.094 1.00 85.25 226 LYS A C 1
ATOM 1853 O O . LYS A 1 226 ? 26.543 -6.782 -24.662 1.00 85.25 226 LYS A O 1
ATOM 1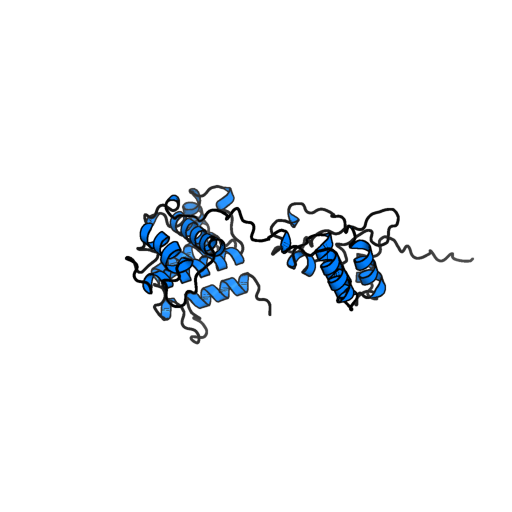858 N N . THR A 1 227 ? 25.883 -8.578 -23.528 1.00 86.38 227 THR A N 1
ATOM 1859 C CA . THR A 1 227 ? 24.478 -8.166 -23.451 1.00 86.38 227 THR A CA 1
ATOM 1860 C C . THR A 1 227 ? 24.334 -6.946 -22.547 1.00 86.38 227 THR A C 1
ATOM 1862 O O . THR A 1 227 ? 24.888 -6.953 -21.439 1.00 86.38 227 THR A O 1
ATOM 1865 N N . GLY A 1 228 ? 23.519 -5.976 -22.947 1.00 90.19 228 GLY A N 1
ATOM 1866 C CA . GLY A 1 228 ? 23.133 -4.847 -22.113 1.00 90.19 228 GLY A CA 1
ATOM 1867 C C . GLY A 1 228 ? 22.454 -5.306 -20.821 1.00 90.19 228 GLY A C 1
ATOM 1868 O O . GLY A 1 228 ? 21.667 -6.260 -20.808 1.00 90.19 228 GLY A O 1
ATOM 1869 N N . ARG A 1 229 ? 22.770 -4.646 -19.705 1.00 93.06 229 ARG A N 1
ATOM 1870 C CA . ARG A 1 229 ? 22.244 -4.994 -18.377 1.00 93.06 229 ARG A CA 1
ATOM 1871 C C . ARG A 1 229 ? 21.783 -3.767 -17.618 1.00 93.06 229 ARG A C 1
ATOM 1873 O O . ARG A 1 229 ? 22.301 -2.677 -17.830 1.00 93.06 229 ARG A O 1
ATOM 1880 N N . TYR A 1 230 ? 20.861 -3.968 -16.690 1.00 92.38 230 TYR A N 1
ATOM 1881 C CA . TYR A 1 230 ? 20.415 -2.952 -15.748 1.00 92.38 230 TYR A CA 1
ATOM 1882 C C . TYR A 1 230 ? 20.382 -3.511 -14.326 1.00 92.38 230 TYR A C 1
ATOM 1884 O O . TYR A 1 230 ? 20.311 -4.723 -14.126 1.00 92.38 230 TYR A O 1
ATOM 1892 N N . ARG A 1 231 ? 20.401 -2.640 -13.326 1.00 90.19 231 ARG A N 1
ATOM 1893 C CA . ARG A 1 231 ? 20.036 -2.980 -11.945 1.00 90.19 231 ARG A CA 1
ATOM 1894 C C . ARG A 1 231 ? 19.061 -1.938 -11.412 1.00 90.19 231 ARG A C 1
ATOM 1896 O O . ARG A 1 231 ? 18.980 -0.836 -11.950 1.00 90.19 231 ARG A O 1
ATOM 1903 N N . PHE A 1 232 ? 18.307 -2.279 -10.373 1.00 88.00 232 PHE A N 1
ATOM 1904 C CA . PHE A 1 232 ? 17.461 -1.287 -9.709 1.00 88.00 232 PHE A CA 1
ATOM 1905 C C . PHE A 1 232 ? 18.315 -0.284 -8.941 1.00 88.00 232 PHE A C 1
ATOM 1907 O O . PHE A 1 232 ? 19.450 -0.584 -8.577 1.00 88.00 232 PHE A O 1
ATOM 1914 N N . ASN A 1 233 ? 17.777 0.917 -8.738 1.00 85.81 233 ASN A N 1
ATOM 1915 C CA . ASN A 1 233 ? 18.479 1.985 -8.046 1.00 85.81 233 ASN A CA 1
ATOM 1916 C C . ASN A 1 233 ? 18.661 1.618 -6.557 1.00 85.81 233 ASN A C 1
ATOM 1918 O O . ASN A 1 233 ? 17.671 1.615 -5.831 1.00 85.81 233 ASN A O 1
ATOM 1922 N N . PRO A 1 234 ? 19.897 1.353 -6.084 1.00 77.62 234 PRO A N 1
ATOM 1923 C CA . PRO A 1 234 ? 20.156 0.963 -4.696 1.00 77.62 234 PRO A CA 1
ATOM 1924 C C . PRO A 1 234 ? 19.946 2.094 -3.683 1.00 77.62 234 PRO A C 1
ATOM 1926 O O . PRO A 1 234 ? 20.004 1.850 -2.487 1.00 77.62 234 PRO A O 1
ATOM 1929 N N . SER A 1 235 ? 19.780 3.337 -4.142 1.00 77.06 235 SER A N 1
ATOM 1930 C CA . SER A 1 235 ? 19.556 4.503 -3.281 1.00 77.06 235 SER A CA 1
ATOM 1931 C C . SER A 1 235 ? 18.072 4.746 -2.994 1.00 77.06 235 SER A C 1
ATOM 1933 O O . SER A 1 235 ? 17.743 5.760 -2.397 1.00 77.06 235 SER A O 1
ATOM 1935 N N . VAL A 1 236 ? 17.185 3.878 -3.484 1.00 73.81 236 VAL A N 1
ATOM 1936 C CA . VAL A 1 236 ? 15.744 3.967 -3.250 1.00 73.81 236 VAL A CA 1
ATOM 1937 C C . VAL A 1 236 ? 15.381 2.969 -2.164 1.00 73.81 236 VAL A C 1
ATOM 1939 O O . VAL A 1 236 ? 15.523 1.765 -2.347 1.00 73.81 236 VAL A O 1
ATOM 1942 N N . ASP A 1 237 ? 14.897 3.497 -1.054 1.00 63.03 237 ASP A N 1
ATOM 1943 C CA . ASP A 1 237 ? 14.434 2.791 0.141 1.00 63.03 237 ASP A CA 1
ATOM 1944 C C . ASP A 1 237 ? 12.988 2.272 0.026 1.00 63.03 237 ASP A C 1
ATOM 1946 O O . ASP A 1 237 ? 12.572 1.391 0.784 1.00 63.03 237 ASP A O 1
ATOM 1950 N N . HIS A 1 238 ? 12.200 2.790 -0.924 1.00 61.50 238 HIS A N 1
ATOM 1951 C CA . HIS A 1 238 ? 10.766 2.511 -1.023 1.00 61.50 238 HIS A CA 1
ATOM 1952 C C . HIS A 1 238 ? 10.286 2.109 -2.429 1.00 61.50 238 HIS A C 1
ATOM 1954 O O . HIS A 1 238 ? 10.818 2.488 -3.467 1.00 61.50 238 HIS A O 1
ATOM 1960 N N . GLY A 1 239 ? 9.202 1.327 -2.496 1.00 58.41 239 GLY A N 1
ATOM 1961 C CA . GLY A 1 239 ? 8.498 1.047 -3.757 1.00 58.41 239 GLY A CA 1
ATOM 1962 C C . GLY A 1 239 ? 9.108 -0.038 -4.657 1.00 58.41 239 GLY A C 1
ATOM 1963 O O . GLY A 1 239 ? 8.521 -0.342 -5.700 1.00 58.41 239 GLY A O 1
ATOM 1964 N N . LEU A 1 240 ? 10.216 -0.669 -4.250 1.00 63.22 240 LEU A N 1
ATOM 1965 C CA . LEU A 1 240 ? 10.830 -1.794 -4.971 1.00 63.22 240 LEU A CA 1
ATOM 1966 C C . LEU A 1 240 ? 10.241 -3.165 -4.580 1.00 63.22 240 LEU A C 1
ATOM 1968 O O . LEU A 1 240 ? 10.353 -4.115 -5.357 1.00 63.22 240 LEU A O 1
ATOM 1972 N N . LYS A 1 241 ? 9.513 -3.257 -3.453 1.00 65.62 241 LYS A N 1
ATOM 1973 C CA . LYS A 1 241 ? 8.836 -4.478 -2.953 1.00 65.62 241 LYS A CA 1
ATOM 1974 C C . LYS A 1 241 ? 9.756 -5.717 -2.964 1.00 65.62 241 LYS A C 1
ATOM 1976 O O . LYS A 1 241 ? 9.382 -6.745 -3.533 1.00 65.62 241 LYS A O 1
ATOM 1981 N N . GLY A 1 242 ? 10.968 -5.594 -2.419 1.00 59.72 242 GLY A N 1
ATOM 1982 C CA . GLY A 1 242 ? 11.955 -6.682 -2.339 1.00 59.72 242 GLY A CA 1
ATOM 1983 C C . GLY A 1 242 ? 12.572 -7.086 -3.684 1.00 59.72 242 GLY A C 1
ATOM 1984 O O . GLY A 1 242 ? 13.295 -8.076 -3.785 1.00 59.72 242 GLY A O 1
ATOM 1985 N N . ALA A 1 243 ? 12.304 -6.353 -4.772 1.00 58.53 243 ALA A N 1
ATOM 1986 C CA . ALA A 1 243 ? 12.939 -6.616 -6.067 1.00 58.53 243 ALA A CA 1
ATOM 1987 C C . ALA A 1 243 ? 14.454 -6.312 -6.054 1.00 58.53 243 ALA A C 1
ATOM 1989 O O . ALA A 1 243 ? 15.207 -6.815 -6.901 1.00 58.53 243 ALA A O 1
ATOM 1990 N N . ASP A 1 244 ? 14.872 -5.504 -5.085 1.00 62.94 244 ASP A N 1
ATOM 1991 C CA . ASP A 1 244 ? 16.225 -5.136 -4.692 1.00 62.94 244 ASP A CA 1
ATOM 1992 C C . ASP A 1 244 ? 16.899 -6.154 -3.759 1.00 62.94 244 ASP A C 1
ATOM 1994 O O . ASP A 1 244 ? 18.124 -6.182 -3.733 1.00 62.94 244 ASP A O 1
ATOM 1998 N N . ASP A 1 245 ? 16.172 -7.079 -3.118 1.00 61.34 245 ASP A N 1
ATOM 1999 C CA . ASP A 1 245 ? 16.765 -8.122 -2.251 1.00 61.34 245 ASP A CA 1
ATOM 2000 C C . ASP A 1 245 ? 17.753 -9.028 -3.009 1.00 61.34 245 ASP A C 1
ATOM 2002 O O . ASP A 1 245 ? 18.661 -9.628 -2.436 1.00 61.34 245 ASP A O 1
ATOM 2006 N N . ARG A 1 246 ? 17.599 -9.120 -4.338 1.00 61.22 246 ARG A N 1
ATOM 2007 C CA . ARG A 1 246 ? 18.502 -9.861 -5.237 1.00 61.22 246 ARG A CA 1
ATOM 2008 C C . ARG A 1 246 ? 19.558 -8.975 -5.909 1.00 61.22 246 ARG A C 1
ATOM 2010 O O . ARG A 1 246 ? 20.118 -9.424 -6.903 1.00 61.22 246 ARG A O 1
ATOM 2017 N N . ASN A 1 247 ? 19.750 -7.743 -5.415 1.00 62.91 247 ASN A N 1
ATOM 2018 C CA . ASN A 1 247 ? 20.522 -6.581 -5.903 1.00 62.91 247 ASN A CA 1
ATOM 2019 C C . ASN A 1 247 ? 21.573 -6.839 -7.006 1.00 62.91 247 ASN A C 1
ATOM 2021 O O . ASN A 1 247 ? 22.776 -6.648 -6.828 1.00 62.91 247 ASN A O 1
ATOM 2025 N N . GLY A 1 248 ? 21.114 -7.297 -8.167 1.00 79.62 248 GLY A N 1
ATOM 2026 C CA . GLY A 1 248 ? 21.957 -7.904 -9.186 1.00 79.62 248 GLY A CA 1
ATOM 2027 C C . GLY A 1 248 ? 21.683 -7.324 -10.561 1.00 79.62 248 GLY A C 1
ATOM 2028 O O . GLY A 1 248 ? 20.593 -6.823 -10.846 1.00 79.62 248 GLY A O 1
ATOM 2029 N N . TRP A 1 249 ? 22.691 -7.414 -11.423 1.00 88.56 249 TRP A N 1
ATOM 2030 C CA . TRP A 1 249 ? 22.574 -7.042 -12.826 1.00 88.56 249 TRP A CA 1
ATOM 2031 C C . TRP A 1 249 ? 21.648 -8.011 -13.561 1.00 88.56 249 TRP A C 1
ATOM 2033 O O . TRP A 1 249 ? 21.868 -9.221 -13.569 1.00 88.56 249 TRP A O 1
ATOM 2043 N N . ARG A 1 250 ? 20.628 -7.461 -14.212 1.00 90.62 250 ARG A N 1
ATOM 2044 C CA . ARG A 1 250 ? 19.606 -8.160 -14.992 1.00 90.62 250 ARG A CA 1
ATOM 2045 C C . ARG A 1 250 ? 19.799 -7.841 -16.476 1.00 90.62 250 ARG A C 1
ATOM 2047 O O . ARG A 1 250 ? 20.190 -6.719 -16.795 1.00 90.62 250 ARG A O 1
ATOM 2054 N N . PRO A 1 251 ? 19.555 -8.787 -17.394 1.00 92.50 251 PRO A N 1
ATOM 2055 C CA . PRO A 1 251 ? 19.651 -8.511 -18.823 1.00 92.50 251 PRO A CA 1
ATOM 2056 C C . PRO A 1 251 ? 18.560 -7.524 -19.264 1.00 92.50 251 PRO A C 1
ATOM 2058 O O . PRO A 1 251 ? 17.429 -7.598 -18.790 1.00 92.50 251 PRO A O 1
ATOM 2061 N N . LEU A 1 252 ? 18.885 -6.631 -20.201 1.00 92.19 252 LEU A N 1
ATOM 2062 C CA . LEU A 1 252 ? 17.905 -5.759 -20.867 1.00 92.19 252 LEU A CA 1
ATOM 2063 C C . LEU A 1 252 ? 17.040 -6.504 -21.892 1.00 92.19 252 LEU A C 1
ATOM 2065 O O . LEU A 1 252 ? 16.032 -5.965 -22.347 1.00 92.19 252 LEU A O 1
ATOM 2069 N N . LEU A 1 253 ? 17.415 -7.739 -22.244 1.00 91.56 253 LEU A N 1
ATOM 2070 C CA . LEU A 1 253 ? 16.712 -8.562 -23.229 1.00 91.56 253 LEU A CA 1
ATOM 2071 C C . LEU A 1 253 ? 16.546 -7.777 -24.545 1.00 91.56 253 LEU A C 1
ATOM 2073 O O . LEU A 1 253 ? 17.468 -7.089 -24.979 1.00 91.56 253 LEU A O 1
ATOM 2077 N N . LEU A 1 254 ? 15.374 -7.840 -25.177 1.00 91.00 254 LEU A N 1
ATOM 2078 C CA . LEU A 1 254 ? 15.106 -7.135 -26.434 1.00 91.00 254 LEU A CA 1
ATOM 2079 C C . LEU A 1 254 ? 14.922 -5.614 -26.266 1.00 91.00 254 LEU A C 1
ATOM 2081 O O . LEU A 1 254 ? 14.766 -4.911 -27.263 1.00 91.00 254 LEU A O 1
ATOM 2085 N N . ALA A 1 255 ? 14.996 -5.074 -25.042 1.00 93.12 255 ALA A N 1
ATOM 2086 C CA . ALA A 1 255 ? 14.949 -3.630 -24.815 1.00 93.12 255 ALA A CA 1
ATOM 2087 C C . ALA A 1 255 ? 16.273 -2.908 -25.079 1.00 93.12 255 ALA A C 1
ATOM 2089 O O . ALA A 1 255 ? 16.288 -1.681 -25.185 1.00 93.12 255 ALA A O 1
ATOM 2090 N N . GLU A 1 256 ? 17.377 -3.641 -25.236 1.00 93.12 256 GLU A N 1
ATOM 2091 C CA . GLU A 1 256 ? 18.714 -3.067 -25.404 1.00 93.12 256 GLU A CA 1
ATOM 2092 C C . GLU A 1 256 ? 18.796 -2.055 -26.557 1.00 93.12 256 GLU A C 1
ATOM 2094 O O . GLU A 1 256 ? 19.397 -0.994 -26.402 1.00 93.12 256 GLU A O 1
ATOM 2099 N N . GLY A 1 257 ? 18.165 -2.342 -27.700 1.00 91.12 257 GLY A N 1
ATOM 2100 C CA . GLY A 1 257 ? 18.165 -1.445 -28.860 1.00 91.12 257 GLY A CA 1
ATOM 2101 C C . GLY A 1 257 ? 17.494 -0.100 -28.574 1.00 91.12 257 GLY A C 1
ATOM 2102 O O . GLY A 1 257 ? 18.085 0.950 -28.827 1.00 91.12 257 GLY A O 1
ATOM 2103 N N . ALA A 1 258 ? 16.297 -0.127 -27.983 1.00 92.81 258 ALA A N 1
ATOM 2104 C CA . ALA A 1 258 ? 15.533 1.079 -27.669 1.00 92.81 258 ALA A CA 1
ATOM 2105 C C . ALA A 1 258 ? 16.218 1.922 -26.579 1.00 92.81 258 ALA A C 1
ATOM 2107 O O . ALA A 1 258 ? 16.302 3.146 -26.693 1.00 92.81 258 ALA A O 1
ATOM 2108 N N . VAL A 1 259 ? 16.777 1.268 -25.555 1.00 93.31 259 VAL A N 1
ATOM 2109 C CA . VAL A 1 259 ? 17.545 1.945 -24.500 1.00 93.31 259 VAL A CA 1
ATOM 2110 C C . VAL A 1 259 ? 18.806 2.581 -25.078 1.00 93.31 259 VAL A C 1
ATOM 2112 O O . VAL A 1 259 ? 19.051 3.764 -24.851 1.00 93.31 259 VAL A O 1
ATOM 2115 N N . ARG A 1 260 ? 19.575 1.837 -25.882 1.00 92.00 260 ARG A N 1
ATOM 2116 C CA . ARG A 1 260 ? 20.775 2.348 -26.556 1.00 92.00 260 ARG A CA 1
ATOM 2117 C C . ARG A 1 260 ? 20.447 3.550 -27.434 1.00 92.00 260 ARG A C 1
ATOM 2119 O O . ARG A 1 260 ? 21.166 4.540 -27.380 1.00 92.00 260 ARG A O 1
ATOM 2126 N N . GLN A 1 261 ? 19.370 3.490 -28.218 1.00 92.00 261 GLN A N 1
ATOM 2127 C CA . GLN A 1 261 ? 18.950 4.592 -29.081 1.00 92.00 261 GLN A CA 1
ATOM 2128 C C . GLN A 1 261 ? 18.607 5.850 -28.273 1.00 92.00 261 GLN A C 1
ATOM 2130 O O . GLN A 1 261 ? 19.083 6.930 -28.620 1.00 92.00 261 GLN A O 1
ATOM 2135 N N . TRP A 1 262 ? 17.820 5.719 -27.202 1.00 93.31 262 TRP A N 1
ATOM 2136 C CA . TRP A 1 262 ? 17.464 6.839 -26.329 1.00 93.31 262 TRP A CA 1
ATOM 2137 C C . TRP A 1 262 ? 18.697 7.460 -25.665 1.00 93.31 262 TRP A C 1
ATOM 2139 O O . TRP A 1 262 ? 18.939 8.657 -25.822 1.00 93.31 262 TRP A O 1
ATOM 2149 N N . VAL A 1 263 ? 19.501 6.642 -24.980 1.00 90.44 263 VAL A N 1
ATOM 2150 C CA . VAL A 1 263 ? 20.672 7.100 -24.218 1.00 90.44 263 VAL A CA 1
ATOM 2151 C C . VAL A 1 263 ? 21.718 7.725 -25.144 1.00 90.44 263 VAL A C 1
ATOM 2153 O O . VAL A 1 263 ? 22.230 8.798 -24.840 1.00 90.44 263 VAL A O 1
ATOM 2156 N N . ASN A 1 264 ? 21.987 7.121 -26.308 1.00 87.81 264 ASN A N 1
ATOM 2157 C CA . ASN A 1 264 ? 22.990 7.641 -27.240 1.00 87.81 264 ASN A CA 1
ATOM 2158 C C . ASN A 1 264 ? 22.558 8.879 -28.010 1.00 87.81 264 ASN A C 1
ATOM 2160 O O . ASN A 1 264 ? 23.437 9.623 -28.421 1.00 87.81 264 ASN A O 1
ATOM 2164 N N . ASN A 1 265 ? 21.270 9.076 -28.299 1.00 89.81 265 ASN A N 1
ATOM 2165 C CA . ASN A 1 265 ? 20.876 10.061 -29.315 1.00 89.81 265 ASN A CA 1
ATOM 2166 C C . ASN A 1 265 ? 19.908 11.131 -28.819 1.00 89.81 265 ASN A C 1
ATOM 2168 O O . ASN A 1 265 ? 19.885 12.208 -29.404 1.00 89.81 265 ASN A O 1
ATOM 2172 N N . TYR A 1 266 ? 19.135 10.860 -27.767 1.00 91.75 266 TYR A N 1
ATOM 2173 C CA . TYR A 1 266 ? 17.990 11.698 -27.403 1.00 91.75 266 TYR A CA 1
ATOM 2174 C C . TYR A 1 266 ? 17.955 12.110 -25.927 1.00 91.75 266 TYR A C 1
ATOM 2176 O O . TYR A 1 266 ? 17.177 12.993 -25.572 1.00 91.75 266 TYR A O 1
ATOM 2184 N N . HIS A 1 267 ? 18.768 11.496 -25.060 1.00 90.44 267 HIS A N 1
ATOM 2185 C CA . HIS A 1 267 ? 18.787 11.850 -23.645 1.00 90.44 267 HIS A CA 1
ATOM 2186 C C . HIS A 1 267 ? 19.211 13.323 -23.452 1.00 90.44 267 HIS A C 1
ATOM 2188 O O . HIS A 1 267 ? 20.285 13.696 -23.929 1.00 90.44 267 HIS A O 1
ATOM 2194 N N . PRO A 1 268 ? 18.434 14.152 -22.726 1.00 90.19 268 PRO A N 1
ATOM 2195 C CA . PRO A 1 268 ? 18.702 15.590 -22.606 1.00 90.19 268 PRO A CA 1
ATOM 2196 C C . PRO A 1 268 ? 20.082 15.928 -22.029 1.00 90.19 268 PRO A C 1
ATOM 2198 O O . PRO A 1 268 ? 20.744 16.832 -22.518 1.00 90.19 268 PRO A O 1
ATOM 2201 N N . ALA A 1 269 ? 20.536 15.154 -21.040 1.00 87.44 269 ALA A N 1
ATOM 2202 C CA . ALA A 1 269 ? 21.821 15.352 -20.361 1.00 87.44 269 ALA A CA 1
ATOM 2203 C C . ALA A 1 269 ? 23.039 14.780 -21.117 1.00 87.44 269 ALA A C 1
ATOM 2205 O O . ALA A 1 269 ? 24.119 14.681 -20.553 1.00 87.44 269 ALA A O 1
ATOM 2206 N N . ARG A 1 270 ? 22.898 14.340 -22.377 1.00 80.19 270 ARG A N 1
ATOM 2207 C CA . ARG A 1 270 ? 23.995 13.674 -23.111 1.00 80.19 270 ARG A CA 1
ATOM 2208 C C . ARG A 1 270 ? 25.256 14.538 -23.244 1.00 80.19 270 ARG A C 1
ATOM 2210 O O . ARG A 1 270 ? 26.349 13.997 -23.354 1.00 80.19 270 ARG A O 1
ATOM 2217 N N . GLY A 1 271 ? 25.090 15.857 -23.307 1.00 75.31 271 GLY A N 1
ATOM 2218 C CA . GLY A 1 271 ? 26.199 16.803 -23.426 1.00 75.31 271 GLY A CA 1
ATOM 2219 C C . GLY A 1 271 ? 26.926 17.093 -22.113 1.00 75.31 271 GLY A C 1
ATOM 2220 O O . GLY A 1 271 ? 27.920 17.812 -22.151 1.00 75.31 271 GLY A O 1
ATOM 2221 N N . ASP A 1 272 ? 26.445 16.559 -20.989 1.00 83.62 272 ASP A N 1
ATOM 2222 C CA . ASP A 1 272 ? 26.982 16.851 -19.664 1.00 83.62 272 ASP A CA 1
ATOM 2223 C C . ASP A 1 272 ? 28.109 15.866 -19.314 1.00 83.62 272 ASP A C 1
ATOM 2225 O O . ASP A 1 272 ? 27.983 14.656 -19.524 1.00 83.62 272 ASP A O 1
ATOM 2229 N N . ASP A 1 273 ? 29.206 16.367 -18.737 1.00 74.00 273 ASP A N 1
ATOM 2230 C CA . ASP A 1 273 ? 30.372 15.544 -18.375 1.00 74.00 273 ASP A CA 1
ATOM 2231 C C . ASP A 1 273 ? 29.997 14.402 -17.405 1.00 74.00 273 ASP A C 1
ATOM 2233 O O . ASP A 1 273 ? 30.429 13.259 -17.582 1.00 74.00 273 ASP A O 1
ATOM 2237 N N . ASP A 1 274 ? 29.103 14.679 -16.451 1.00 70.69 274 ASP A N 1
ATOM 2238 C CA . ASP A 1 274 ? 28.584 13.704 -15.482 1.00 70.69 274 ASP A CA 1
ATOM 2239 C C . ASP A 1 274 ? 27.826 12.544 -16.156 1.00 70.69 274 ASP A C 1
ATOM 2241 O O . ASP A 1 274 ? 27.832 11.402 -15.676 1.00 70.69 274 ASP A O 1
ATOM 2245 N N . PHE A 1 275 ? 27.158 12.811 -17.283 1.00 76.69 275 PHE A N 1
ATOM 2246 C CA . PHE A 1 275 ? 26.449 11.788 -18.049 1.00 76.69 275 PHE A CA 1
ATOM 2247 C C . PHE A 1 275 ? 27.432 10.853 -18.753 1.00 76.69 275 PHE A C 1
ATOM 2249 O O . PHE A 1 275 ? 27.261 9.631 -18.704 1.00 76.69 275 PHE A O 1
ATOM 2256 N N . GLU A 1 276 ? 28.477 11.409 -19.368 1.00 63.78 276 GLU A N 1
ATOM 2257 C CA . GLU A 1 276 ? 29.530 10.634 -20.028 1.00 63.78 276 GLU A CA 1
ATOM 2258 C C . GLU A 1 276 ? 30.345 9.810 -19.020 1.00 63.78 276 GLU A C 1
ATOM 2260 O O . GLU A 1 276 ? 30.706 8.680 -19.334 1.00 63.78 276 GLU A O 1
ATOM 2265 N N . GLU A 1 277 ? 30.565 10.279 -17.788 1.00 61.88 277 GLU A N 1
ATOM 2266 C CA . GLU A 1 277 ? 31.194 9.465 -16.732 1.00 61.88 277 GLU A CA 1
ATOM 2267 C C . GLU A 1 277 ? 30.306 8.281 -16.306 1.00 61.88 277 GLU A C 1
ATOM 2269 O O . GLU A 1 277 ? 30.776 7.153 -16.132 1.00 61.88 277 GLU A O 1
ATOM 2274 N N . CYS A 1 278 ? 28.992 8.498 -16.206 1.00 64.56 278 CYS A N 1
ATOM 2275 C CA . CYS A 1 278 ? 28.032 7.445 -15.871 1.00 64.56 278 CYS A CA 1
ATOM 2276 C C . CYS A 1 278 ? 27.881 6.386 -16.980 1.00 64.56 278 CYS A C 1
ATOM 2278 O O . CYS A 1 278 ? 27.535 5.232 -16.697 1.00 64.56 278 CYS A O 1
ATOM 2280 N N . TYR A 1 279 ? 28.116 6.780 -18.231 1.00 63.72 279 TYR A N 1
ATOM 2281 C CA . TYR A 1 279 ? 27.842 5.999 -19.437 1.00 63.72 279 TYR A CA 1
ATOM 2282 C C . TYR A 1 279 ? 29.099 5.398 -20.096 1.00 63.72 279 TYR A C 1
ATOM 2284 O O . TYR A 1 279 ? 29.059 4.326 -20.709 1.00 63.72 279 TYR A O 1
ATOM 2292 N N . GLY A 1 280 ? 30.230 6.083 -19.968 1.00 54.50 280 GLY A N 1
ATOM 2293 C CA . GLY A 1 280 ? 31.428 5.918 -20.777 1.00 54.50 280 GLY A CA 1
ATOM 2294 C C . GLY A 1 280 ? 32.455 4.962 -20.189 1.00 54.50 280 GLY A C 1
ATOM 2295 O O . GLY A 1 280 ? 33.562 5.366 -19.860 1.00 54.50 280 GLY A O 1
ATOM 2296 N N . GLU A 1 281 ? 32.164 3.663 -20.165 1.00 49.75 281 GLU A N 1
ATOM 2297 C CA . GLU A 1 281 ? 33.220 2.650 -19.976 1.00 49.75 281 GLU A CA 1
ATOM 2298 C C . GLU A 1 281 ? 33.909 2.217 -21.290 1.00 49.75 281 GLU A C 1
ATOM 2300 O O . GLU A 1 281 ? 34.737 1.310 -21.270 1.00 49.75 281 GLU A O 1
ATOM 2305 N N . SER A 1 282 ? 33.646 2.857 -22.444 1.00 45.28 282 SER A N 1
ATOM 2306 C CA . SER A 1 282 ? 34.310 2.455 -23.705 1.00 45.28 282 SER A CA 1
ATOM 2307 C C . SER A 1 282 ? 34.798 3.551 -24.657 1.00 45.28 282 SER A C 1
ATOM 2309 O O . SER A 1 282 ? 35.430 3.224 -25.661 1.00 45.28 282 SER A O 1
ATOM 2311 N N . ARG A 1 283 ? 34.645 4.846 -24.358 1.00 44.09 283 ARG A N 1
ATOM 2312 C CA . ARG A 1 283 ? 35.288 5.897 -25.171 1.00 44.09 283 ARG A CA 1
ATOM 2313 C C . ARG A 1 283 ? 36.631 6.311 -24.575 1.00 44.09 283 ARG A C 1
ATOM 2315 O O . ARG A 1 283 ? 36.789 7.415 -24.065 1.00 44.09 283 ARG A O 1
ATOM 2322 N N . ARG A 1 284 ? 37.644 5.439 -24.675 1.00 38.72 284 ARG A N 1
ATOM 2323 C CA . ARG A 1 284 ? 39.041 5.895 -24.544 1.00 38.72 284 ARG A CA 1
ATOM 2324 C C . ARG A 1 284 ? 39.277 6.969 -25.609 1.00 38.72 284 ARG A C 1
ATOM 2326 O O . ARG A 1 284 ? 39.295 6.653 -26.797 1.00 38.72 284 ARG A O 1
ATOM 2333 N N . LYS A 1 285 ? 39.450 8.230 -25.193 1.00 40.91 285 LYS A N 1
ATOM 2334 C CA . LYS A 1 285 ? 39.908 9.310 -26.081 1.00 40.91 285 LYS A CA 1
ATOM 2335 C C . LYS A 1 285 ? 41.177 8.828 -26.806 1.00 40.91 285 LYS A C 1
ATOM 2337 O O . LYS A 1 285 ? 42.069 8.300 -26.131 1.00 40.91 285 LYS A O 1
ATOM 2342 N N . PRO A 1 286 ? 41.292 8.969 -28.140 1.00 37.59 286 PRO A N 1
ATOM 2343 C CA . PRO A 1 286 ? 42.535 8.652 -28.823 1.00 37.59 286 PRO A CA 1
ATOM 2344 C C . PRO A 1 286 ? 43.637 9.526 -28.226 1.00 37.59 286 PRO A C 1
ATOM 2346 O O . PRO A 1 286 ? 43.539 10.753 -28.193 1.00 37.59 286 PRO A O 1
ATOM 2349 N N . ARG A 1 287 ? 44.664 8.870 -27.685 1.00 37.69 287 ARG A N 1
ATOM 2350 C CA . ARG A 1 287 ? 45.856 9.515 -27.141 1.00 37.69 287 ARG A CA 1
ATOM 2351 C C . ARG A 1 287 ? 46.483 10.287 -28.300 1.00 37.69 287 ARG A C 1
ATOM 2353 O O . ARG A 1 287 ? 46.933 9.666 -29.260 1.00 37.69 287 ARG A O 1
ATOM 2360 N N . ALA A 1 288 ? 46.446 11.617 -28.249 1.00 42.44 288 ALA A N 1
ATOM 2361 C CA . ALA A 1 288 ? 47.115 12.443 -29.241 1.00 42.44 288 ALA A CA 1
ATOM 2362 C C . ALA A 1 288 ? 48.589 12.016 -29.287 1.00 42.44 288 ALA A C 1
ATOM 2364 O O . ALA A 1 288 ? 49.309 12.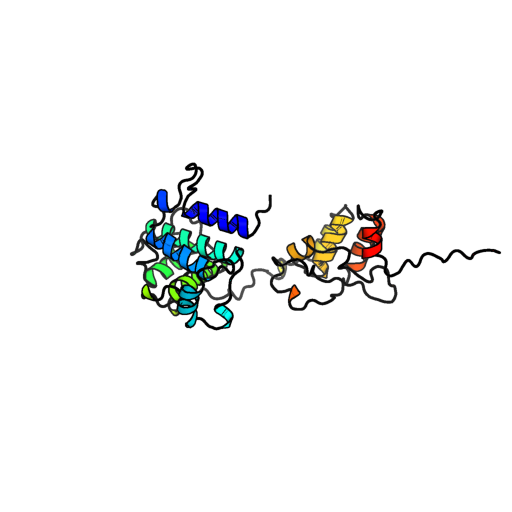123 -28.293 1.00 42.44 288 ALA A O 1
ATOM 2365 N N . LEU A 1 289 ? 49.007 11.453 -30.422 1.00 42.56 289 LEU A N 1
ATOM 2366 C CA . LEU A 1 289 ? 50.408 11.209 -30.725 1.00 42.56 289 LEU A CA 1
ATOM 2367 C C . LEU A 1 289 ? 51.086 12.577 -30.759 1.00 42.56 289 LEU A C 1
ATOM 2369 O O . LEU A 1 289 ? 50.878 13.350 -31.694 1.00 42.56 289 LEU A O 1
ATOM 2373 N N . ALA A 1 290 ? 51.863 12.874 -29.719 1.00 45.31 290 ALA A N 1
ATOM 2374 C CA . ALA A 1 290 ? 52.824 13.960 -29.743 1.00 45.31 290 ALA A CA 1
ATOM 2375 C C . ALA A 1 290 ? 53.765 13.704 -30.928 1.00 45.31 290 ALA A C 1
ATOM 2377 O O . ALA A 1 290 ? 54.540 12.747 -30.920 1.00 45.31 290 ALA A O 1
ATOM 2378 N N . ARG A 1 291 ? 53.629 14.509 -31.983 1.00 42.38 291 ARG A N 1
ATOM 2379 C CA . ARG A 1 291 ? 54.644 14.601 -33.029 1.00 42.38 291 ARG A CA 1
ATOM 2380 C C . ARG A 1 291 ? 55.775 15.455 -32.463 1.00 42.38 291 ARG A C 1
ATOM 2382 O O . ARG A 1 291 ? 55.504 16.549 -31.968 1.00 42.38 291 ARG A O 1
ATOM 2389 N N . GLY A 1 292 ? 56.977 14.882 -32.462 1.00 45.62 292 GLY A N 1
ATOM 2390 C CA . GLY A 1 292 ? 58.227 15.602 -32.221 1.00 45.62 292 GLY A CA 1
ATOM 2391 C C . GLY A 1 292 ? 58.603 16.512 -33.377 1.00 45.62 292 GLY A C 1
ATOM 2392 O O . GLY A 1 292 ? 57.905 16.471 -34.419 1.00 45.62 292 GLY A O 1
#

Foldseek 3Di:
DPQDLVSLLVVLLCQACNDPVPNPGQHCCRVVLAPPVLNVLLVVLLLLQAPPRDPPPVSVVLCPPPDPVVSHHDGSNLSSLLSVLSSVLLNQLLQAPAPDNGLLQDELVRLLCCLVVCAQVVRGPPHPHDDLVVSLSSLVSSLSSCSSVVVSVYHSVSNDRDDDPPPPVDDPVNDQDPVNLVVCLVVQPDLVSNLVSLQCVPVVADPVQSVQFDLLQWDDLPPPVDAIWGFGDPVDPDDRVCVCVVRDIDGSPPSSVSVSCCLVPPPPCNVPPVSCVSYPPDPPPPDPPPDD

Organism: NCBI:txid1526162

Secondary structure (DSSP, 8-state):
----HHHHHHHHHHHHH--TTT--S--TTTTTSS-HHHHHHHHHHHHHT-TT-S-HHHHHHHGGGS-GGGGS---HHHHHHHHHHHHHHHHHHHTSS-S-SSTTT--HHHHHHIIIIIIIS--STT-----HHHHHHHHHHHHHHHHH-GGG---TTTS--PPP-SS-S--GGGSPPHHHHHHHHHH--SHHHHHHHHHHHHH---HHHHHT--GGGEE-TT-TTS--EE---TT--SSSTTTTTT---EE-GGGHHHHHHHHHHT-GGGGSHHHHHHH-SS----------

Sequence (292 aa):
MTDTPEEKYASIQQTVWGDEDTFEIDGYVDTGKLTQAEAERIQDLCDAFDGEKFDRQNHTQKKQYFEPDKRKDKSYSTLWGWMYRLSRMGRDLKNADFTMDTLIEADTTDLNDLMERGYYKAEVPNCNGMSKGTIRTYQFALRIFYRYHSDLGVDPEQIAIYSEDDDSSVDPDDMLTRDKIERLKDAADHPRDKMILTLLLYTGMRSNALRTLRVKDVKHLNDENKTGRYRFNPSVDHGLKGADDRNGWRPLLLAEGAVRQWVNNYHPARGDDDFEECYGESRRKPRALARG

Radius of gyration: 25.98 Å; chains: 1; bounding box: 86×44×60 Å

InterPro domains:
  IPR002104 Integrase, catalytic domain [PS51898] (171-292)
  IPR011010 DNA breaking-rejoining enzyme, catalytic core [SSF56349] (64-231)
  IPR013762 Integrase-like, catalytic domain superfamily [G3DSA:1.10.443.10] (171-287)

pLDDT: mean 83.83, std 14.37, range [37.59, 97.88]